Protein AF-A0A9D8RJT2-F1 (afdb_monomer_lite)

Secondary structure (DSSP, 8-state):
--------------------------S----HHHHS-SS-EEEEEEESS-S--EE--SHHHHHIIIII-EEEEEEES-TTHHHHHHHTT---SEEE-S-SSHHHHHHHHTT-S--TTGGGHHHHH-HHHHHH-HHHHHHIIIII-TTS------SS--SSTTPPPPPSS-----HHHHHHTT-----SHHHHHHHHHHHHHHS-B-TTSPBP-S----STT-SSS-HHHHHHIIIII--EEETTEEE-TTT--B-

Foldseek 3Di:
DDDDDDDDDDPDDDDPDPDDPPPPDPPDPPPLVVVQDPAQEEWEEEEQPDPDFAWDDDDVQVVCCPRRSYIYTYDYPDDCLLVVCVVVLHRIPHYHYPDLDDSVQVCLVSVSADQCPPVVNCVRNVVVCVVQQVVQQCCCQPPRHPVSGRRDGDPPRDNDPPDDGDDPQDDDDPVVLCVVLPVDDDDDPVSLVVSLVSSCVVPQADPVRHGDGSDDADQSPADLHRPVVQSCCCHPVVWHDDRNWTARPVPRHTD

Sequence (255 aa):
MKHSKILSAVFGLTLFASAALSAAAPKTEGNIKKIRPKKTVTLDVYTQLANYSGLQTGWFADVMLEKFNVKLNIIPETGGAYQTRMEAGNLGDIVVWGDNTDKYGQACKKGMLLDWEADKLLATWGPYINANMKMALQKNKFMDSPDKKLHGFGHSVSTSAKDIEGFFYTWDLRFDLYEKIGKPEVKDLYDLIDVLVKMKEACPTDDNGNPTYGVSLFNDWDGNMVMYVKSLATAYFGYDEFDFGLYDPDTGKFH

Radius of gyration: 24.86 Å; chains: 1; bounding box: 92×50×52 Å

pLDDT: mean 85.3, std 20.13, range [24.56, 98.56]

Structure (mmCIF, N/CA/C/O backbone):
data_AF-A0A9D8RJT2-F1
#
_entry.id   AF-A0A9D8RJT2-F1
#
loop_
_atom_site.group_PDB
_atom_site.id
_atom_site.type_symbol
_atom_site.label_atom_id
_atom_site.label_alt_id
_atom_site.label_comp_id
_atom_site.label_asym_id
_atom_site.label_entity_id
_atom_site.label_seq_id
_atom_site.pdbx_PDB_ins_code
_atom_site.Cartn_x
_atom_site.Cartn_y
_atom_site.Cartn_z
_atom_site.occupancy
_atom_site.B_iso_or_equiv
_atom_site.auth_seq_id
_atom_site.auth_comp_id
_atom_site.auth_asym_id
_atom_site.auth_atom_id
_atom_site.pdbx_PDB_model_num
ATOM 1 N N . MET A 1 1 ? -67.124 -16.880 13.009 1.00 35.91 1 MET A N 1
ATOM 2 C CA . MET A 1 1 ? -66.659 -17.829 11.973 1.00 35.91 1 MET A CA 1
ATOM 3 C C . MET A 1 1 ? -65.169 -18.055 12.160 1.00 35.91 1 MET A C 1
ATOM 5 O O . MET A 1 1 ? -64.449 -17.093 12.379 1.00 35.91 1 MET A O 1
ATOM 9 N N . LYS A 1 2 ? -64.769 -19.327 12.202 1.00 32.62 2 LYS A N 1
ATOM 10 C CA . LYS A 1 2 ? -63.404 -19.828 12.425 1.00 32.62 2 LYS A CA 1
ATOM 11 C C . LYS A 1 2 ? -62.487 -19.599 11.210 1.00 32.62 2 LYS A C 1
ATOM 13 O O . LYS A 1 2 ? -62.991 -19.372 10.117 1.00 32.62 2 LYS A O 1
ATOM 18 N N . HIS A 1 3 ? -61.191 -19.827 11.468 1.00 30.45 3 HIS A N 1
ATOM 19 C CA . HIS A 1 3 ? -60.029 -20.070 10.586 1.00 30.45 3 HIS A CA 1
ATOM 20 C C . HIS A 1 3 ? -59.054 -18.889 10.526 1.00 30.45 3 HIS A C 1
ATOM 22 O O . HIS A 1 3 ? -59.479 -17.762 10.346 1.00 30.45 3 HIS A O 1
ATOM 28 N N . SER A 1 4 ? -57.735 -19.042 10.613 1.00 28.48 4 SER A N 1
ATOM 29 C CA . SER A 1 4 ? -56.820 -20.102 11.055 1.00 28.48 4 SER A CA 1
ATOM 30 C C . SER A 1 4 ? -55.442 -19.428 11.130 1.00 28.48 4 SER A C 1
ATOM 32 O O . SER A 1 4 ? -55.161 -18.509 10.366 1.00 28.48 4 SER A O 1
ATOM 34 N N . LYS A 1 5 ? -54.588 -19.876 12.047 1.00 31.28 5 LYS A N 1
ATOM 35 C CA . LYS A 1 5 ? -53.189 -19.456 12.171 1.00 31.28 5 LYS A CA 1
ATOM 36 C C . LYS A 1 5 ? -52.315 -20.062 11.046 1.00 31.28 5 LYS A C 1
ATOM 38 O O . LYS A 1 5 ? -52.662 -21.119 10.528 1.00 31.28 5 LYS A O 1
ATOM 43 N N . ILE A 1 6 ? -51.129 -19.453 10.873 1.00 30.58 6 ILE A N 1
ATOM 44 C CA . ILE A 1 6 ? -49.806 -20.065 10.595 1.00 30.58 6 ILE A CA 1
ATOM 45 C C . ILE A 1 6 ? -49.253 -20.112 9.137 1.00 30.58 6 ILE A C 1
ATOM 47 O O . ILE A 1 6 ? -49.780 -20.797 8.271 1.00 30.58 6 ILE A O 1
ATOM 51 N N . LEU A 1 7 ? -48.066 -19.479 9.013 1.00 25.83 7 LEU A N 1
ATOM 52 C CA . LEU A 1 7 ? -46.799 -19.885 8.355 1.00 25.83 7 LEU A CA 1
ATOM 53 C C . LEU A 1 7 ? -46.290 -19.151 7.088 1.00 25.83 7 LEU A C 1
ATOM 55 O O . LEU A 1 7 ? -46.920 -19.141 6.039 1.00 25.83 7 LEU A O 1
ATOM 59 N N . SER A 1 8 ? -45.024 -18.729 7.231 1.00 24.56 8 SER A N 1
ATOM 60 C CA . SER A 1 8 ? -43.919 -18.756 6.255 1.00 24.56 8 SER A CA 1
ATOM 61 C C . SER A 1 8 ? -43.766 -17.663 5.195 1.00 24.56 8 SER A C 1
ATOM 63 O O . SER A 1 8 ? -44.331 -17.717 4.112 1.00 24.56 8 SER A O 1
ATOM 65 N N . ALA A 1 9 ? -42.846 -16.744 5.511 1.00 25.08 9 ALA A N 1
ATOM 66 C CA . ALA A 1 9 ? -41.606 -16.491 4.769 1.00 25.08 9 ALA A CA 1
ATOM 67 C C . ALA A 1 9 ? -41.629 -16.625 3.236 1.00 25.08 9 ALA A C 1
ATOM 69 O O . ALA A 1 9 ? -41.530 -17.736 2.735 1.00 25.08 9 ALA A O 1
ATOM 70 N N . VAL A 1 10 ? -41.550 -15.486 2.535 1.00 28.25 10 VAL A N 1
ATOM 71 C CA . VAL A 1 10 ? -40.583 -15.244 1.445 1.00 28.25 10 VAL A CA 1
ATOM 72 C C . VAL A 1 10 ? -40.298 -13.736 1.419 1.00 28.25 10 VAL A C 1
ATOM 74 O O . VAL A 1 10 ? -41.099 -12.949 0.920 1.00 28.25 10 VAL A O 1
ATOM 77 N N . PHE A 1 11 ? -39.158 -13.321 1.978 1.00 26.27 11 PHE A N 1
ATOM 78 C CA . PHE A 1 11 ? -38.566 -12.016 1.680 1.00 26.27 11 PHE A CA 1
ATOM 79 C C . PHE A 1 11 ? -38.004 -12.116 0.258 1.00 26.27 11 PHE A C 1
ATOM 81 O O . PHE A 1 11 ? -36.948 -12.702 0.022 1.00 26.27 11 PHE A O 1
ATOM 88 N N . GLY A 1 12 ? -38.797 -11.650 -0.705 1.00 26.19 12 GLY A N 1
ATOM 89 C CA . GLY A 1 12 ? -38.438 -11.612 -2.113 1.00 26.19 12 GLY A CA 1
ATOM 90 C C . GLY A 1 12 ? -37.343 -10.582 -2.351 1.00 26.19 12 GLY A C 1
ATOM 91 O O . GLY A 1 12 ? -37.559 -9.384 -2.205 1.00 26.19 12 GLY A O 1
ATOM 92 N N . LEU A 1 13 ? -36.179 -11.100 -2.718 1.00 24.83 13 LEU A N 1
ATOM 93 C CA . LEU A 1 13 ? -35.020 -10.438 -3.301 1.00 24.83 13 LEU A CA 1
ATOM 94 C C . LEU A 1 13 ? -35.430 -9.341 -4.315 1.00 24.83 13 LEU A C 1
ATOM 96 O O . LEU A 1 13 ? -35.723 -9.636 -5.473 1.00 24.83 13 LEU A O 1
ATOM 100 N N . THR A 1 14 ? -35.434 -8.067 -3.922 1.00 28.14 14 THR A N 1
ATOM 101 C CA . THR A 1 14 ? -35.461 -6.954 -4.885 1.00 28.14 14 THR A CA 1
ATOM 102 C C . THR A 1 14 ? -34.035 -6.642 -5.316 1.00 28.14 14 THR A C 1
ATOM 104 O O . THR A 1 14 ? -33.321 -5.886 -4.658 1.00 28.14 14 THR A O 1
ATOM 107 N N . LEU A 1 15 ? -33.627 -7.249 -6.435 1.00 25.41 15 LEU A N 1
ATOM 108 C CA . LEU A 1 15 ? -32.503 -6.785 -7.242 1.00 25.41 15 LEU A CA 1
ATOM 109 C C . LEU A 1 15 ? -32.735 -5.315 -7.619 1.00 25.41 15 LEU A C 1
ATOM 111 O O . LEU A 1 15 ? -33.649 -5.009 -8.385 1.00 25.41 15 LEU A O 1
ATOM 115 N N . PHE A 1 16 ? -31.860 -4.420 -7.166 1.00 28.20 16 PHE A N 1
ATOM 116 C CA . PHE A 1 16 ? -31.643 -3.159 -7.865 1.00 28.20 16 PHE A CA 1
ATOM 117 C C . PHE A 1 16 ? -30.822 -3.446 -9.123 1.00 28.20 16 PHE A C 1
ATOM 119 O O . PHE A 1 16 ? -29.595 -3.500 -9.105 1.00 28.20 16 PHE A O 1
ATOM 126 N N . ALA A 1 17 ? -31.530 -3.659 -10.229 1.00 27.39 17 ALA A N 1
ATOM 127 C CA . ALA A 1 17 ? -30.986 -3.491 -11.562 1.00 27.39 17 ALA A CA 1
ATOM 128 C C . ALA A 1 17 ? -31.030 -1.995 -11.916 1.00 27.39 17 ALA A C 1
ATOM 130 O O . ALA A 1 17 ? -32.068 -1.484 -12.329 1.00 27.39 17 ALA A O 1
ATOM 131 N N . SER A 1 18 ? -29.906 -1.291 -11.784 1.00 28.70 18 SER A N 1
ATOM 132 C CA . SER A 1 18 ? -29.636 -0.088 -12.576 1.00 28.70 18 SER A CA 1
ATOM 133 C C . SER A 1 18 ? -28.625 -0.455 -13.660 1.00 28.70 18 SER A C 1
ATOM 135 O O . SER A 1 18 ? -27.410 -0.356 -13.514 1.00 28.70 18 SER A O 1
ATOM 137 N N . ALA A 1 19 ? -29.155 -0.959 -14.771 1.00 31.41 19 ALA A N 1
ATOM 138 C CA . ALA A 1 19 ? -28.389 -1.112 -15.992 1.00 31.41 19 ALA A CA 1
ATOM 139 C C . ALA A 1 19 ? -28.199 0.255 -16.673 1.00 31.41 19 ALA A C 1
ATOM 141 O O . ALA A 1 19 ? -29.134 1.045 -16.770 1.00 31.41 19 ALA A O 1
ATOM 142 N N . ALA A 1 20 ? -27.000 0.424 -17.235 1.00 32.22 20 ALA A N 1
ATOM 143 C CA . ALA A 1 20 ? -26.650 1.304 -18.349 1.00 32.22 20 ALA A CA 1
ATOM 144 C C . ALA A 1 20 ? -26.378 2.795 -18.062 1.00 32.22 20 ALA A C 1
ATOM 146 O O . ALA A 1 20 ? -27.131 3.680 -18.455 1.00 32.22 20 ALA A O 1
ATOM 147 N N . LEU A 1 21 ? -25.143 3.070 -17.631 1.00 29.38 21 LEU A N 1
ATOM 148 C CA . LEU A 1 21 ? -24.293 3.970 -18.413 1.00 29.38 21 LEU A CA 1
ATOM 149 C C . LEU A 1 21 ? -23.095 3.161 -18.925 1.00 29.38 21 LEU A C 1
ATOM 151 O O . LEU A 1 21 ? -22.071 3.009 -18.266 1.00 29.38 21 LEU A O 1
ATOM 155 N N . SER A 1 22 ? -23.273 2.559 -20.101 1.00 36.56 22 SER A N 1
ATOM 156 C CA . SER A 1 22 ? -22.198 1.919 -20.856 1.00 36.56 22 SER A CA 1
ATOM 157 C C . SER A 1 22 ? -21.248 3.002 -21.374 1.00 36.56 22 SER A C 1
ATOM 159 O O . SER A 1 22 ? -21.333 3.409 -22.533 1.00 36.56 22 SER A O 1
ATOM 161 N N . ALA A 1 23 ? -20.314 3.452 -20.538 1.00 34.91 23 ALA A N 1
ATOM 162 C CA . ALA A 1 23 ? -19.033 3.903 -21.054 1.00 34.91 23 ALA A CA 1
ATOM 163 C C . ALA A 1 23 ? -18.343 2.649 -21.596 1.00 34.91 23 ALA A C 1
ATOM 165 O O . ALA A 1 23 ? -18.053 1.722 -20.841 1.00 34.91 23 ALA A O 1
ATOM 166 N N . ALA A 1 24 ? -18.179 2.565 -22.916 1.00 35.53 24 ALA A N 1
ATOM 167 C CA . ALA A 1 24 ? -17.480 1.456 -23.545 1.00 35.53 24 ALA A CA 1
ATOM 168 C C . ALA A 1 24 ? -16.100 1.304 -22.887 1.00 35.53 24 ALA A C 1
ATOM 170 O O . ALA A 1 24 ? -15.217 2.135 -23.098 1.00 35.53 24 ALA A O 1
ATOM 171 N N . ALA A 1 25 ? -15.928 0.258 -22.074 1.00 34.94 25 ALA A N 1
ATOM 172 C CA . ALA A 1 25 ? -14.627 -0.107 -21.543 1.00 34.94 25 ALA A CA 1
ATOM 173 C C . ALA A 1 25 ? -13.671 -0.277 -22.738 1.00 34.94 25 ALA A C 1
ATOM 175 O O . ALA A 1 25 ? -14.036 -0.955 -23.711 1.00 34.94 25 ALA A O 1
ATOM 176 N N . PRO A 1 26 ? -12.486 0.356 -22.736 1.00 37.25 26 PRO A N 1
ATOM 177 C CA . PRO A 1 26 ? -11.557 0.214 -23.843 1.00 37.25 26 PRO A CA 1
ATOM 178 C C . PRO A 1 26 ? -11.216 -1.271 -24.014 1.00 37.25 26 PRO A C 1
ATOM 180 O O . PRO A 1 26 ? -10.779 -1.938 -23.079 1.00 37.25 26 PRO A O 1
ATOM 183 N N . LYS A 1 27 ? -11.463 -1.789 -25.225 1.00 41.50 27 LYS A N 1
ATOM 184 C CA . LYS A 1 27 ? -11.260 -3.183 -25.659 1.00 41.50 27 LYS A CA 1
ATOM 185 C C . LYS A 1 27 ? -9.776 -3.576 -25.737 1.00 41.50 27 LYS A C 1
ATOM 187 O O . LYS A 1 27 ? -9.304 -4.020 -26.779 1.00 41.50 27 LYS A O 1
ATOM 192 N N . THR A 1 28 ? -9.048 -3.447 -24.640 1.00 44.59 28 THR A N 1
ATOM 193 C CA . THR A 1 28 ? -7.686 -3.970 -24.486 1.00 44.59 28 THR A CA 1
ATOM 194 C C . THR A 1 28 ? -7.427 -4.317 -23.022 1.00 44.59 28 THR A C 1
ATOM 196 O O . THR A 1 28 ? -6.440 -3.888 -22.440 1.00 44.59 28 THR A O 1
ATOM 199 N N . GLU A 1 29 ? -8.283 -5.125 -22.395 1.00 53.06 29 GLU A N 1
ATOM 200 C CA . GLU A 1 29 ? -7.732 -6.039 -21.392 1.00 53.06 29 GLU A CA 1
ATOM 201 C C . GLU A 1 29 ? -6.817 -6.992 -22.165 1.00 53.06 29 GLU A C 1
ATOM 203 O O . GLU A 1 29 ? -7.274 -7.719 -23.055 1.00 53.06 29 GLU A O 1
ATOM 208 N N . GLY A 1 30 ? -5.506 -6.928 -21.914 1.00 57.47 30 GLY A N 1
ATOM 209 C CA . GLY A 1 30 ? -4.570 -7.898 -22.473 1.00 57.47 30 GLY A CA 1
ATOM 210 C C . GLY A 1 30 ? -5.128 -9.296 -22.219 1.00 57.47 30 GLY A C 1
ATOM 211 O O . GLY A 1 30 ? -5.604 -9.579 -21.124 1.00 57.47 30 GLY A O 1
ATOM 212 N N . ASN A 1 31 ? -5.162 -10.158 -23.238 1.00 69.19 31 ASN A N 1
ATOM 213 C CA . ASN A 1 31 ? -5.771 -11.477 -23.092 1.00 69.19 31 ASN A CA 1
ATOM 214 C C . ASN A 1 31 ? -4.944 -12.293 -22.087 1.00 69.19 31 ASN A C 1
ATOM 216 O O . ASN A 1 31 ? -3.976 -12.943 -22.480 1.00 69.19 31 ASN A O 1
ATOM 220 N N . ILE A 1 32 ? -5.327 -12.253 -20.804 1.00 75.75 32 ILE A N 1
ATOM 221 C CA . ILE A 1 32 ? -4.609 -12.882 -19.686 1.00 75.75 32 ILE A CA 1
ATOM 222 C C . ILE A 1 32 ? -4.339 -14.355 -20.000 1.00 75.75 32 ILE A C 1
ATOM 224 O O . ILE A 1 32 ? -3.262 -14.858 -19.702 1.00 75.75 32 ILE A O 1
ATOM 228 N N . LYS A 1 33 ? -5.243 -15.037 -20.721 1.00 78.19 33 LYS A N 1
ATOM 229 C CA . LYS A 1 33 ? -5.054 -16.438 -21.131 1.00 78.19 33 LYS A CA 1
ATOM 230 C C . LYS A 1 33 ? -3.815 -16.663 -22.007 1.00 78.19 33 LYS A C 1
ATOM 232 O O . LYS A 1 33 ? -3.278 -17.764 -21.989 1.00 78.19 33 LYS A O 1
ATOM 237 N N . LYS A 1 34 ? -3.369 -15.663 -22.778 1.00 80.38 34 LYS A N 1
ATOM 238 C CA . LYS A 1 34 ? -2.166 -15.753 -23.627 1.00 80.38 34 LYS A CA 1
ATOM 239 C C . LYS A 1 34 ? -0.863 -15.571 -22.848 1.00 80.38 34 LYS A C 1
ATOM 241 O O . LYS A 1 34 ? 0.154 -16.092 -23.288 1.00 80.38 34 LYS A O 1
ATOM 246 N N . ILE A 1 35 ? -0.893 -14.836 -21.737 1.00 83.69 35 ILE A N 1
ATOM 247 C CA . ILE A 1 35 ? 0.301 -14.492 -20.946 1.00 83.69 35 ILE A CA 1
ATOM 248 C C . ILE A 1 35 ? 0.406 -15.256 -19.629 1.00 83.69 35 ILE A C 1
ATOM 250 O O . ILE A 1 35 ? 1.484 -15.311 -19.047 1.00 83.69 35 ILE A O 1
ATOM 254 N N . ARG A 1 36 ? -0.691 -15.866 -19.167 1.00 90.81 36 ARG A N 1
ATOM 255 C CA . ARG A 1 36 ? -0.726 -16.664 -17.942 1.00 90.81 36 ARG A CA 1
ATOM 256 C C . ARG A 1 36 ? 0.289 -17.812 -18.045 1.00 90.81 36 ARG A C 1
ATOM 258 O O . ARG A 1 36 ? 0.139 -18.666 -18.927 1.00 90.81 36 ARG A O 1
ATOM 265 N N . PRO A 1 37 ? 1.296 -17.875 -17.157 1.00 92.69 37 PRO A N 1
ATOM 266 C CA . PRO A 1 37 ? 2.284 -18.942 -17.159 1.00 92.69 37 PRO A CA 1
ATOM 267 C C . PRO A 1 37 ? 1.639 -20.326 -17.044 1.00 92.69 37 PRO A C 1
ATOM 269 O O . PRO A 1 37 ? 0.668 -20.520 -16.309 1.00 92.69 37 PRO A O 1
ATOM 272 N N . LYS A 1 38 ? 2.191 -21.319 -17.754 1.00 93.31 38 LYS A N 1
ATOM 273 C CA . LYS A 1 38 ? 1.721 -22.716 -17.661 1.00 93.31 38 LYS A CA 1
ATOM 274 C C . LYS A 1 38 ? 2.095 -23.362 -16.327 1.00 93.31 38 LYS A C 1
ATOM 276 O O . LYS A 1 38 ? 1.310 -24.124 -15.774 1.00 93.31 38 LYS A O 1
ATOM 281 N N . LYS A 1 39 ? 3.295 -23.064 -15.827 1.00 96.06 39 LYS A N 1
ATOM 282 C CA . LYS A 1 39 ? 3.759 -23.452 -14.492 1.00 96.06 39 LYS A CA 1
ATOM 283 C C . LYS A 1 39 ? 3.631 -22.253 -13.567 1.00 96.06 39 LYS A C 1
ATOM 285 O O . LYS A 1 39 ? 3.845 -21.135 -14.024 1.00 96.06 39 LYS A O 1
ATOM 290 N N . THR A 1 40 ? 3.292 -22.499 -12.306 1.00 97.44 40 THR A N 1
ATOM 291 C CA . THR A 1 40 ? 3.209 -21.435 -11.305 1.00 97.44 40 THR A CA 1
ATOM 292 C C . THR A 1 40 ? 4.559 -20.740 -11.173 1.00 97.44 40 THR A C 1
ATOM 294 O O . THR A 1 40 ? 5.583 -21.409 -11.028 1.00 97.44 40 THR A O 1
ATOM 297 N N . VAL A 1 41 ? 4.544 -19.412 -11.251 1.00 97.62 41 VAL A N 1
ATOM 298 C CA . VAL A 1 41 ? 5.726 -18.557 -11.090 1.00 97.62 41 VAL A CA 1
ATOM 299 C C . VAL A 1 41 ? 5.670 -17.914 -9.712 1.00 97.62 41 VAL A C 1
ATOM 301 O O . VAL A 1 41 ? 4.607 -17.468 -9.288 1.00 97.62 41 VAL A O 1
ATOM 304 N N . THR A 1 42 ? 6.801 -17.862 -9.018 1.00 98.44 42 THR A N 1
ATOM 305 C CA . THR A 1 42 ? 6.941 -17.066 -7.797 1.00 98.44 42 THR A CA 1
ATOM 306 C C . THR A 1 42 ? 7.700 -15.798 -8.152 1.00 98.44 42 THR A C 1
ATOM 308 O O . THR A 1 42 ? 8.774 -15.904 -8.736 1.00 98.44 42 THR A O 1
ATOM 311 N N . LEU A 1 43 ? 7.129 -14.638 -7.834 1.00 98.44 43 LEU A N 1
ATOM 312 C CA . LEU A 1 43 ? 7.779 -13.340 -7.988 1.00 98.44 43 LEU A CA 1
ATOM 313 C C . LEU A 1 43 ? 8.327 -12.883 -6.640 1.00 98.44 43 LEU A C 1
ATOM 315 O O . LEU A 1 43 ? 7.601 -12.903 -5.642 1.00 98.44 43 LEU A O 1
ATOM 319 N N . ASP A 1 44 ? 9.578 -12.446 -6.628 1.00 98.44 44 ASP A N 1
ATOM 320 C CA . ASP A 1 44 ? 10.201 -11.806 -5.477 1.00 98.44 44 ASP A CA 1
ATOM 321 C C . ASP A 1 44 ? 9.762 -10.341 -5.408 1.00 98.44 44 ASP A C 1
ATOM 323 O O . ASP A 1 44 ? 10.049 -9.535 -6.296 1.00 98.44 44 ASP A O 1
ATOM 327 N N . VAL A 1 45 ? 9.062 -9.993 -4.332 1.00 98.38 45 VAL A N 1
ATOM 328 C CA . VAL A 1 45 ? 8.540 -8.650 -4.081 1.00 98.38 45 VAL A CA 1
ATOM 329 C C . VAL A 1 45 ? 9.354 -8.015 -2.966 1.00 98.38 45 VAL A C 1
ATOM 331 O O . VAL A 1 45 ? 9.103 -8.263 -1.786 1.00 98.38 45 VAL A O 1
ATOM 334 N N . TYR A 1 46 ? 10.326 -7.183 -3.330 1.00 98.06 46 TYR A N 1
ATOM 335 C CA . TYR A 1 46 ? 10.986 -6.329 -2.349 1.00 98.06 46 TYR A CA 1
ATOM 336 C C . TYR A 1 46 ? 10.056 -5.171 -1.989 1.00 98.06 46 TYR A C 1
ATOM 338 O O . TYR A 1 46 ? 9.557 -4.463 -2.864 1.00 98.06 46 TYR A O 1
ATOM 346 N N . THR A 1 47 ? 9.796 -4.980 -0.700 1.00 96.44 47 THR A N 1
ATOM 347 C CA . THR A 1 47 ? 8.866 -3.953 -0.233 1.00 96.44 47 THR A CA 1
ATOM 348 C C . THR A 1 47 ? 9.346 -3.294 1.047 1.00 96.44 47 THR A C 1
ATOM 350 O O . THR A 1 47 ? 9.781 -3.950 1.988 1.00 96.44 47 THR A O 1
ATOM 353 N N . GLN A 1 48 ? 9.229 -1.972 1.091 1.00 93.88 48 GLN A N 1
ATOM 354 C CA . GLN A 1 48 ? 9.538 -1.168 2.274 1.00 93.88 48 GLN A CA 1
ATOM 355 C C . GLN A 1 48 ? 8.363 -1.060 3.250 1.00 93.88 48 GLN A C 1
ATOM 357 O O . GLN A 1 48 ? 8.510 -0.461 4.307 1.00 93.88 48 GLN A O 1
ATOM 362 N N . LEU A 1 49 ? 7.207 -1.625 2.890 1.00 90.75 49 LEU A N 1
ATOM 363 C CA . LEU A 1 49 ? 5.954 -1.485 3.633 1.00 90.75 49 LEU A CA 1
ATOM 364 C C . LEU A 1 49 ? 5.521 -2.771 4.348 1.00 90.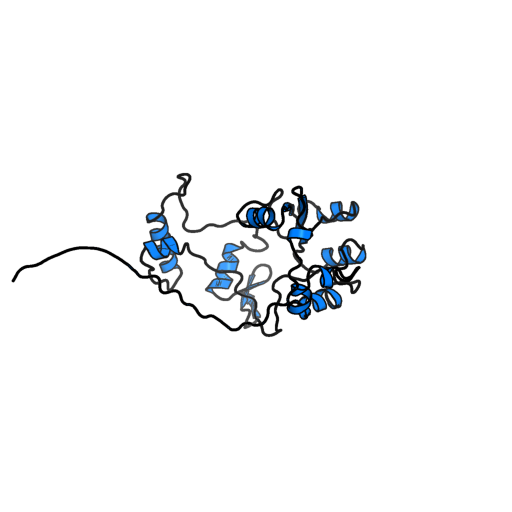75 49 LEU A C 1
ATOM 366 O O . LEU A 1 49 ? 4.548 -2.749 5.097 1.00 90.75 49 LEU A O 1
ATOM 370 N N . ALA A 1 50 ? 6.196 -3.901 4.109 1.00 91.88 50 ALA A N 1
ATOM 371 C CA . ALA A 1 50 ? 5.881 -5.147 4.800 1.00 91.88 50 ALA A CA 1
ATOM 372 C C . ALA A 1 50 ? 6.720 -5.324 6.069 1.00 91.88 50 ALA A C 1
ATOM 374 O O . ALA A 1 50 ? 7.908 -5.019 6.107 1.00 91.88 50 ALA A O 1
ATOM 375 N N . ASN A 1 51 ? 6.084 -5.916 7.069 1.00 89.38 51 ASN A N 1
ATOM 376 C CA . ASN A 1 51 ? 6.629 -6.347 8.357 1.00 89.38 51 ASN A CA 1
ATOM 377 C C . ASN A 1 51 ? 6.830 -7.874 8.435 1.00 89.38 51 ASN A C 1
ATOM 379 O O . ASN A 1 51 ? 7.236 -8.396 9.469 1.00 89.38 51 ASN A O 1
ATOM 383 N N . TYR A 1 52 ? 6.554 -8.606 7.352 1.00 92.56 52 TYR A N 1
ATOM 384 C CA . TYR A 1 52 ? 6.697 -10.058 7.285 1.00 92.56 52 TYR A CA 1
ATOM 385 C C . TYR A 1 52 ? 7.513 -10.482 6.066 1.00 92.56 52 TYR A C 1
ATOM 387 O O . TYR A 1 52 ? 7.616 -9.754 5.080 1.00 92.56 52 TYR A O 1
ATOM 395 N N . SER A 1 53 ? 8.080 -11.686 6.141 1.00 95.88 53 SER A N 1
ATOM 396 C CA . SER A 1 53 ? 8.878 -12.298 5.080 1.00 95.88 53 SER A CA 1
ATOM 397 C C . SER A 1 53 ? 8.293 -13.648 4.676 1.00 95.88 53 SER A C 1
ATOM 399 O O . SER A 1 53 ? 7.817 -14.403 5.527 1.00 95.88 53 SER A O 1
ATOM 401 N N . GLY A 1 54 ? 8.352 -13.961 3.383 1.00 97.31 54 GLY A N 1
ATOM 402 C CA . GLY A 1 54 ? 7.923 -15.237 2.818 1.00 97.31 54 GLY A CA 1
ATOM 403 C C . GLY A 1 54 ? 6.707 -15.129 1.903 1.00 97.31 54 GLY A C 1
ATOM 404 O O . GLY A 1 54 ? 6.318 -14.052 1.456 1.00 97.31 54 GLY A O 1
ATOM 405 N N . LEU A 1 55 ? 6.107 -16.277 1.584 1.00 98.12 55 LEU A N 1
ATOM 406 C CA . LEU A 1 55 ? 4.988 -16.331 0.645 1.00 98.12 55 LEU A CA 1
ATOM 407 C C . LEU A 1 55 ? 3.768 -15.583 1.189 1.00 98.12 55 LEU A C 1
ATOM 409 O O . LEU A 1 55 ? 3.297 -15.871 2.288 1.00 98.12 55 LEU A O 1
ATOM 413 N N . GLN A 1 56 ? 3.226 -14.673 0.381 1.00 97.25 56 GLN A N 1
ATOM 414 C CA . GLN A 1 56 ? 1.961 -14.014 0.672 1.00 97.25 56 GLN A CA 1
ATOM 415 C C . GLN A 1 56 ? 0.846 -15.057 0.803 1.00 97.25 56 GLN A C 1
ATOM 417 O O . GLN A 1 56 ? 0.730 -15.976 -0.012 1.00 97.25 56 GLN A O 1
ATOM 422 N N . THR A 1 57 ? 0.015 -14.889 1.829 1.00 94.62 57 THR A N 1
ATOM 423 C CA . THR A 1 57 ? -1.132 -15.752 2.132 1.00 94.62 57 THR A CA 1
ATOM 424 C C . THR A 1 57 ? -2.431 -14.941 2.170 1.00 94.62 57 THR A C 1
ATOM 426 O O . THR A 1 57 ? -2.430 -13.726 1.952 1.00 94.62 57 THR A O 1
ATOM 429 N N . GLY A 1 58 ? -3.554 -15.618 2.415 1.00 93.12 58 GLY A N 1
ATOM 430 C CA . GLY A 1 58 ? -4.877 -15.002 2.493 1.00 93.12 58 GLY A CA 1
ATOM 431 C C . GLY A 1 58 ? -5.542 -14.809 1.130 1.00 93.12 58 GLY A C 1
ATOM 432 O O . GLY A 1 58 ? -4.998 -15.167 0.088 1.00 93.12 58 GLY A O 1
ATOM 433 N N . TRP A 1 59 ? -6.734 -14.212 1.148 1.00 94.69 59 TRP A N 1
ATOM 434 C CA . TRP A 1 59 ? -7.640 -14.163 -0.006 1.00 94.69 59 TRP A CA 1
ATOM 435 C C . TRP A 1 59 ? -7.005 -13.578 -1.278 1.00 94.69 59 TRP A C 1
ATOM 437 O O . TRP A 1 59 ? -7.301 -14.015 -2.387 1.00 94.69 59 TRP A O 1
ATOM 447 N N . PHE A 1 60 ? -6.108 -12.596 -1.146 1.00 94.75 60 PHE A N 1
ATOM 448 C CA . PHE A 1 60 ? -5.468 -11.992 -2.313 1.00 94.75 60 PHE A CA 1
ATOM 449 C C . PHE A 1 60 ? -4.371 -12.884 -2.913 1.00 94.75 60 PHE A C 1
ATOM 451 O O . PHE A 1 60 ? -4.138 -12.831 -4.120 1.00 94.75 60 PHE A O 1
ATOM 458 N N . ALA A 1 61 ? -3.736 -13.754 -2.118 1.00 96.81 61 ALA A N 1
ATOM 459 C CA . ALA A 1 61 ? -2.827 -14.771 -2.646 1.00 96.81 61 ALA A CA 1
ATOM 460 C C . ALA A 1 61 ? -3.576 -15.759 -3.557 1.00 96.81 61 ALA A C 1
ATOM 462 O O . ALA A 1 61 ? -3.067 -16.115 -4.622 1.00 96.81 61 ALA A O 1
ATOM 463 N N . ASP A 1 62 ? -4.812 -16.120 -3.193 1.00 96.62 62 ASP A N 1
ATOM 464 C CA . ASP A 1 62 ? -5.681 -16.962 -4.021 1.00 96.62 62 ASP A CA 1
ATOM 465 C C . ASP A 1 62 ? -6.041 -16.256 -5.332 1.00 96.62 62 ASP A C 1
ATOM 467 O O . ASP A 1 62 ? -5.904 -16.840 -6.407 1.00 96.62 62 ASP A O 1
ATOM 471 N N . VAL A 1 63 ? -6.379 -14.961 -5.284 1.00 96.31 63 VAL A N 1
ATOM 472 C CA . VAL A 1 63 ? -6.617 -14.154 -6.495 1.00 96.31 63 VAL A CA 1
ATOM 473 C C . VAL A 1 63 ? -5.396 -14.166 -7.423 1.00 96.31 63 VAL A C 1
ATOM 475 O O . VAL A 1 63 ? -5.551 -14.367 -8.634 1.00 96.31 63 VAL A O 1
ATOM 478 N N . MET A 1 64 ? -4.188 -13.980 -6.880 1.00 96.25 64 MET A N 1
ATOM 479 C CA . MET A 1 64 ? -2.946 -13.997 -7.661 1.00 96.25 64 MET A CA 1
ATOM 480 C C . MET A 1 64 ? -2.691 -15.362 -8.313 1.00 96.25 64 MET A C 1
ATOM 482 O O . MET A 1 64 ? -2.345 -15.444 -9.500 1.00 96.25 64 MET A O 1
ATOM 486 N N . LEU A 1 65 ? -2.932 -16.445 -7.577 1.00 96.56 65 LEU A N 1
ATOM 487 C CA . LEU A 1 65 ? -2.737 -17.802 -8.068 1.00 96.56 65 LEU A CA 1
ATOM 488 C C . LEU A 1 65 ? -3.789 -18.194 -9.115 1.00 96.56 65 LEU A C 1
ATOM 490 O O . LEU A 1 65 ? -3.448 -18.678 -10.197 1.00 96.56 65 LEU A O 1
ATOM 494 N N . GLU A 1 66 ? -5.068 -17.968 -8.843 1.00 95.44 66 GLU A N 1
ATOM 495 C CA . GLU A 1 66 ? -6.157 -18.378 -9.726 1.00 95.44 66 GLU A CA 1
ATOM 496 C C . GLU A 1 66 ? -6.116 -17.607 -11.046 1.00 95.44 66 GLU A C 1
ATOM 498 O O . GLU A 1 66 ? -6.054 -18.210 -12.129 1.00 95.44 66 GLU A O 1
ATOM 503 N N . LYS A 1 67 ? -6.068 -16.271 -10.968 1.00 93.19 67 LYS A N 1
ATOM 504 C CA . LYS A 1 67 ? -6.139 -15.409 -12.153 1.00 93.19 67 LYS A CA 1
ATOM 505 C C . LYS A 1 67 ? -4.836 -15.400 -12.939 1.00 93.19 67 LYS A C 1
ATOM 507 O O . LYS A 1 67 ? -4.874 -15.510 -14.166 1.00 93.19 67 LYS A O 1
ATOM 512 N N . PHE A 1 68 ? -3.693 -15.330 -12.259 1.00 94.56 68 PHE A N 1
ATOM 513 C CA . PHE A 1 68 ? -2.403 -15.088 -12.911 1.00 94.56 68 PHE A CA 1
ATOM 514 C C . PHE A 1 68 ? -1.440 -16.277 -12.856 1.00 94.56 68 PHE A C 1
ATOM 516 O O . PHE A 1 68 ? -0.455 -16.267 -13.585 1.00 94.56 68 PHE A O 1
ATOM 523 N N . ASN A 1 69 ? -1.738 -17.335 -12.092 1.00 97.06 69 ASN A N 1
ATOM 524 C CA . ASN A 1 69 ? -0.814 -18.446 -11.820 1.00 97.06 69 ASN A CA 1
ATOM 525 C C . ASN A 1 69 ? 0.514 -17.973 -11.206 1.00 97.06 69 ASN A C 1
ATOM 527 O O . ASN A 1 69 ? 1.586 -18.478 -11.550 1.00 97.06 69 ASN A O 1
ATOM 531 N N . VAL A 1 70 ? 0.424 -16.979 -10.319 1.00 97.81 70 VAL A N 1
ATOM 532 C CA . VAL A 1 70 ? 1.565 -16.327 -9.675 1.00 97.81 70 VAL A CA 1
ATOM 533 C C . VAL A 1 70 ? 1.448 -16.438 -8.158 1.00 97.81 70 VAL A C 1
ATOM 535 O O . VAL A 1 70 ? 0.365 -16.293 -7.598 1.00 97.81 70 VAL A O 1
ATOM 538 N N . LYS A 1 71 ? 2.581 -16.670 -7.498 1.00 98.50 71 LYS A N 1
ATOM 539 C CA . LYS A 1 71 ? 2.772 -16.500 -6.055 1.00 98.50 71 LYS A CA 1
ATOM 540 C C . LYS A 1 71 ? 3.694 -15.312 -5.810 1.00 98.50 71 LYS A C 1
ATOM 542 O O . LYS A 1 71 ? 4.579 -15.053 -6.619 1.00 98.50 71 LYS A O 1
ATOM 547 N N . LEU A 1 72 ? 3.506 -14.620 -4.694 1.00 98.56 72 LEU A N 1
ATOM 548 C CA . LEU A 1 72 ? 4.347 -13.494 -4.299 1.00 98.56 72 LEU A CA 1
ATOM 549 C C . LEU A 1 72 ? 5.175 -13.904 -3.084 1.00 98.56 72 LEU A C 1
ATOM 551 O O . LEU A 1 72 ? 4.614 -14.339 -2.080 1.00 98.56 72 LEU A O 1
ATOM 555 N N . ASN A 1 73 ? 6.495 -13.816 -3.197 1.00 98.44 73 ASN A N 1
ATOM 556 C CA . ASN A 1 73 ? 7.426 -13.976 -2.091 1.00 98.44 73 ASN A CA 1
ATOM 557 C C . ASN A 1 73 ? 7.807 -12.585 -1.582 1.00 98.44 73 ASN A C 1
ATOM 559 O O . ASN A 1 73 ? 8.490 -11.834 -2.272 1.00 98.44 73 ASN A O 1
ATOM 563 N N . ILE A 1 74 ? 7.323 -12.228 -0.399 1.00 98.38 74 ILE A N 1
ATOM 564 C CA . ILE A 1 74 ? 7.517 -10.912 0.198 1.00 98.38 74 ILE A CA 1
ATOM 565 C C . ILE A 1 74 ? 8.880 -10.857 0.873 1.00 98.38 74 ILE A C 1
ATOM 567 O O . ILE A 1 74 ? 9.208 -11.693 1.717 1.00 98.38 74 ILE A O 1
ATOM 571 N N . ILE A 1 75 ? 9.664 -9.852 0.497 1.00 97.62 75 ILE A N 1
ATOM 572 C CA . ILE A 1 75 ? 10.963 -9.546 1.082 1.00 97.62 75 ILE A CA 1
ATOM 573 C C . ILE A 1 75 ? 10.874 -8.142 1.689 1.00 97.62 75 ILE A C 1
ATOM 575 O O . ILE A 1 75 ? 10.923 -7.154 0.948 1.00 97.62 75 ILE A O 1
ATOM 579 N N . PRO A 1 76 ? 10.726 -8.032 3.017 1.00 96.19 76 PRO A N 1
ATOM 580 C CA . PRO A 1 76 ? 10.602 -6.745 3.675 1.00 96.19 76 PRO A CA 1
ATOM 581 C C . PRO A 1 76 ? 11.949 -6.014 3.710 1.00 96.19 76 PRO A C 1
ATOM 583 O O . PRO A 1 76 ? 13.026 -6.618 3.642 1.00 96.19 76 PRO A O 1
ATOM 586 N N . GLU A 1 77 ? 11.897 -4.696 3.868 1.00 92.88 77 GLU A N 1
ATOM 587 C CA . GLU A 1 77 ? 13.068 -3.891 4.196 1.00 92.88 77 GLU A CA 1
ATOM 588 C C . GLU A 1 77 ? 13.486 -4.137 5.651 1.00 92.88 77 GLU A C 1
ATOM 590 O O . GLU A 1 77 ? 13.060 -3.453 6.575 1.00 92.88 77 GLU A O 1
ATOM 595 N N . THR A 1 78 ? 14.360 -5.122 5.853 1.00 89.75 78 THR A N 1
ATOM 596 C CA . THR A 1 78 ? 14.964 -5.431 7.157 1.00 89.75 78 THR A CA 1
ATOM 597 C C . THR A 1 78 ? 16.468 -5.625 7.016 1.00 89.75 78 THR A C 1
ATOM 599 O O . THR A 1 78 ? 16.918 -6.251 6.058 1.00 89.75 78 THR A O 1
ATOM 602 N N . GLY A 1 79 ? 17.254 -5.120 7.971 1.00 87.56 79 GLY A N 1
ATOM 603 C CA . GLY A 1 79 ? 18.684 -5.442 8.072 1.00 87.56 79 GLY A CA 1
ATOM 604 C C . GLY A 1 79 ? 19.535 -5.067 6.849 1.00 87.56 79 GLY A C 1
ATOM 605 O O . GLY A 1 79 ? 20.479 -5.783 6.535 1.00 87.56 79 GLY A O 1
ATOM 606 N N . GLY A 1 80 ? 19.205 -3.981 6.140 1.00 91.00 80 GLY A N 1
ATOM 607 C CA . GLY A 1 80 ? 19.959 -3.538 4.955 1.00 91.00 80 GLY A CA 1
ATOM 608 C C . GLY A 1 80 ? 19.652 -4.325 3.673 1.00 91.00 80 GLY A C 1
ATOM 609 O O . GLY A 1 80 ? 20.501 -4.414 2.778 1.00 91.00 80 GLY A O 1
ATOM 610 N N . ALA A 1 81 ? 18.450 -4.910 3.578 1.00 94.44 81 ALA A N 1
ATOM 611 C CA . ALA A 1 81 ? 17.984 -5.644 2.401 1.00 94.44 81 ALA A CA 1
ATOM 612 C C . ALA A 1 81 ? 18.130 -4.829 1.105 1.00 94.44 81 ALA A C 1
ATOM 614 O O . ALA A 1 81 ? 18.634 -5.360 0.113 1.00 94.44 81 ALA A O 1
ATOM 615 N N . TYR A 1 82 ? 17.768 -3.539 1.126 1.00 96.06 82 TYR A N 1
ATOM 616 C CA . TYR A 1 82 ? 17.966 -2.628 -0.001 1.00 96.06 82 TYR A CA 1
ATOM 617 C C . TYR A 1 82 ? 19.415 -2.611 -0.502 1.00 96.06 82 TYR A C 1
ATOM 619 O O . TYR A 1 82 ? 19.658 -2.859 -1.681 1.00 96.06 82 TYR A O 1
ATOM 627 N N . GLN A 1 83 ? 20.384 -2.332 0.376 1.00 96.44 83 GLN A N 1
ATOM 628 C CA . GLN A 1 83 ? 21.794 -2.187 0.001 1.00 96.44 83 GLN A CA 1
ATOM 629 C C . GLN A 1 83 ? 22.339 -3.488 -0.586 1.00 96.44 83 GLN A C 1
ATOM 631 O O . GLN A 1 83 ? 22.902 -3.474 -1.677 1.00 96.44 83 GLN A O 1
ATOM 636 N N . THR A 1 84 ? 22.075 -4.612 0.082 1.00 96.38 84 THR A N 1
ATOM 637 C CA . THR A 1 84 ? 22.513 -5.940 -0.370 1.00 96.38 84 THR A CA 1
ATOM 638 C C . THR A 1 84 ? 21.978 -6.258 -1.769 1.00 96.38 84 THR A C 1
ATOM 640 O O . THR A 1 84 ? 22.710 -6.715 -2.646 1.00 96.38 84 THR A O 1
ATOM 643 N N . ARG A 1 85 ? 20.692 -5.981 -2.012 1.00 96.19 85 ARG A N 1
ATOM 644 C CA . ARG A 1 85 ? 20.036 -6.231 -3.303 1.00 96.19 85 ARG A CA 1
ATOM 645 C C . ARG A 1 85 ? 20.497 -5.281 -4.405 1.00 96.19 85 ARG A C 1
ATOM 647 O O . ARG A 1 85 ? 20.668 -5.703 -5.549 1.00 96.19 85 ARG A O 1
ATOM 654 N N . MET A 1 86 ? 20.742 -4.019 -4.063 1.00 96.94 86 MET A N 1
ATOM 655 C CA . MET A 1 86 ? 21.340 -3.036 -4.967 1.00 96.94 86 MET A CA 1
ATOM 656 C C . MET A 1 86 ? 22.753 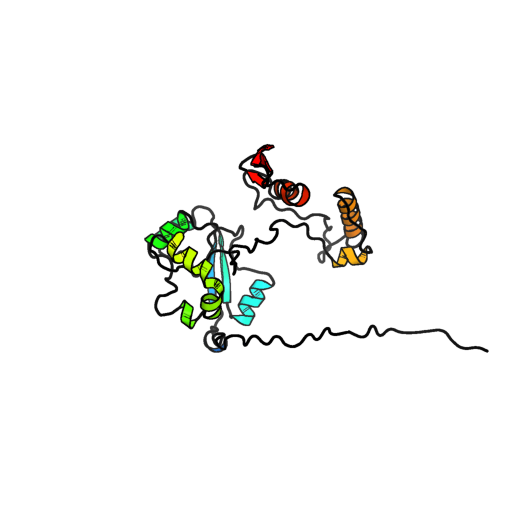-3.437 -5.393 1.00 96.94 86 MET A C 1
ATOM 658 O O . MET A 1 86 ? 23.089 -3.306 -6.567 1.00 96.94 86 MET A O 1
ATOM 662 N N . GLU A 1 87 ? 23.576 -3.929 -4.466 1.00 96.25 87 GLU A N 1
ATOM 663 C CA . GLU A 1 87 ? 24.928 -4.433 -4.749 1.00 96.25 87 GLU A CA 1
ATOM 664 C C . GLU A 1 87 ? 24.901 -5.703 -5.600 1.00 96.25 87 GLU A C 1
ATOM 666 O O . GLU A 1 87 ? 25.705 -5.847 -6.518 1.00 96.25 87 GLU A O 1
ATOM 671 N N . ALA A 1 88 ? 23.934 -6.589 -5.351 1.00 96.69 88 ALA A N 1
ATOM 672 C CA . ALA A 1 88 ? 23.717 -7.794 -6.145 1.00 96.69 88 ALA A CA 1
ATOM 673 C C . ALA A 1 88 ? 23.155 -7.519 -7.553 1.00 96.69 88 ALA A C 1
ATOM 675 O O . ALA A 1 88 ? 23.083 -8.439 -8.366 1.00 96.69 88 ALA A O 1
ATOM 676 N N . GLY A 1 89 ? 22.721 -6.288 -7.850 1.00 96.50 89 GLY A N 1
ATOM 677 C CA . GLY A 1 89 ? 22.082 -5.960 -9.126 1.00 96.50 89 GLY A CA 1
ATOM 678 C C . GLY A 1 89 ? 20.665 -6.533 -9.275 1.00 96.50 89 GLY A C 1
ATOM 679 O O . GLY A 1 89 ? 20.166 -6.628 -10.392 1.00 96.50 89 GLY A O 1
ATOM 680 N N . ASN A 1 90 ? 20.014 -6.931 -8.175 1.00 96.75 90 ASN A N 1
ATOM 681 C CA . ASN A 1 90 ? 18.693 -7.559 -8.192 1.00 96.75 90 ASN A CA 1
ATOM 682 C C . ASN A 1 90 ? 17.831 -7.101 -7.004 1.00 96.75 90 ASN A C 1
ATOM 684 O O . ASN A 1 90 ? 17.870 -7.693 -5.922 1.00 96.75 90 ASN A O 1
ATOM 688 N N . LEU A 1 91 ? 17.017 -6.063 -7.219 1.00 97.31 91 LEU A N 1
ATOM 689 C CA . LEU A 1 91 ? 16.033 -5.604 -6.232 1.00 97.31 91 LEU A CA 1
ATOM 690 C C . LEU A 1 91 ? 14.901 -6.616 -6.027 1.00 97.31 91 LEU A C 1
ATOM 692 O O . LEU A 1 91 ? 14.462 -6.811 -4.900 1.00 97.31 91 LEU A O 1
ATOM 696 N N . GLY A 1 92 ? 14.485 -7.312 -7.075 1.00 96.94 92 GLY A N 1
ATOM 697 C CA . GLY A 1 92 ? 13.324 -8.194 -7.095 1.00 96.94 92 GLY A CA 1
ATOM 698 C C . GLY A 1 92 ? 12.546 -8.001 -8.392 1.00 96.94 92 GLY A C 1
ATOM 699 O O . GLY A 1 92 ? 12.830 -7.088 -9.168 1.00 96.94 92 GLY A O 1
ATOM 700 N N . ASP A 1 93 ? 11.553 -8.854 -8.615 1.00 97.94 93 ASP A N 1
ATOM 701 C CA . ASP A 1 93 ? 10.673 -8.764 -9.781 1.00 97.94 93 ASP A CA 1
ATOM 702 C C . ASP A 1 93 ? 9.694 -7.589 -9.657 1.00 97.94 93 ASP A C 1
ATOM 704 O O . ASP A 1 93 ? 9.314 -6.966 -10.648 1.00 97.94 93 ASP A O 1
ATOM 708 N N . ILE A 1 94 ? 9.283 -7.284 -8.422 1.00 97.69 94 ILE A N 1
ATOM 709 C CA . ILE A 1 94 ? 8.436 -6.143 -8.077 1.00 97.69 94 ILE A CA 1
ATOM 710 C C . ILE A 1 94 ? 9.094 -5.398 -6.921 1.00 97.69 94 ILE A C 1
ATOM 712 O O . ILE A 1 94 ? 9.535 -6.009 -5.947 1.00 97.69 94 ILE A O 1
ATOM 716 N N . VAL A 1 95 ? 9.122 -4.070 -7.019 1.00 97.50 95 VAL A N 1
ATOM 717 C CA . VAL A 1 95 ? 9.599 -3.202 -5.944 1.00 97.50 95 VAL A CA 1
ATOM 718 C C . VAL A 1 95 ? 8.477 -2.288 -5.481 1.00 97.50 95 VAL A C 1
ATOM 720 O O . VAL A 1 95 ? 7.901 -1.553 -6.283 1.00 97.50 95 VAL A O 1
ATOM 723 N N . VAL A 1 96 ? 8.188 -2.320 -4.182 1.00 97.06 96 VAL A N 1
ATOM 724 C CA . VAL A 1 96 ? 7.230 -1.428 -3.526 1.00 97.06 96 VAL A CA 1
ATOM 725 C C . VAL A 1 96 ? 7.993 -0.491 -2.600 1.00 97.06 96 VAL A C 1
ATOM 727 O O . VAL A 1 96 ? 8.591 -0.905 -1.606 1.00 97.06 96 VAL A O 1
ATOM 730 N N . TRP A 1 97 ? 7.976 0.786 -2.952 1.00 95.38 97 TRP A N 1
ATOM 731 C CA . TRP A 1 97 ? 8.631 1.837 -2.187 1.00 95.38 97 TRP A CA 1
ATOM 732 C C . TRP A 1 97 ? 7.693 2.387 -1.114 1.00 95.38 97 TRP A C 1
ATOM 734 O O . TRP A 1 97 ? 6.489 2.486 -1.348 1.00 95.38 97 TRP A O 1
ATOM 744 N N . GLY A 1 98 ? 8.246 2.748 0.044 1.00 91.75 98 GLY A N 1
ATOM 745 C CA . GLY A 1 98 ? 7.505 3.469 1.082 1.00 91.75 98 GLY A CA 1
ATOM 746 C C . GLY A 1 98 ? 7.397 4.961 0.776 1.00 91.75 98 GLY A C 1
ATOM 747 O O . GLY A 1 98 ? 6.424 5.603 1.149 1.00 91.75 98 GLY A O 1
ATOM 748 N N . ASP A 1 99 ? 8.365 5.490 0.029 1.00 89.06 99 ASP A N 1
ATOM 749 C CA . ASP A 1 99 ? 8.395 6.864 -0.451 1.00 89.06 99 ASP A CA 1
ATOM 750 C C . ASP A 1 99 ? 9.139 6.958 -1.797 1.00 89.06 99 ASP A C 1
ATOM 752 O O . ASP A 1 99 ? 9.732 6.000 -2.295 1.00 89.06 99 ASP A O 1
ATOM 756 N N . ASN A 1 100 ? 9.098 8.132 -2.419 1.00 88.62 100 ASN A N 1
ATOM 757 C CA . ASN A 1 100 ? 9.750 8.429 -3.695 1.00 88.62 100 ASN A CA 1
ATOM 758 C C . ASN A 1 100 ? 11.081 9.192 -3.523 1.00 88.62 100 ASN A C 1
ATOM 760 O O . ASN A 1 100 ? 11.487 9.914 -4.436 1.00 88.62 100 ASN A O 1
ATOM 764 N N . THR A 1 101 ? 11.750 9.060 -2.372 1.00 87.44 101 THR A N 1
ATOM 765 C CA . THR A 1 101 ? 12.943 9.841 -2.011 1.00 87.44 101 THR A CA 1
ATOM 766 C C . THR A 1 101 ? 14.251 9.125 -2.398 1.00 87.44 101 THR A C 1
ATOM 768 O O . THR A 1 101 ? 14.433 8.700 -3.544 1.00 87.44 101 THR A O 1
ATOM 771 N N . ASP A 1 102 ? 15.203 9.003 -1.472 1.00 90.94 102 ASP A N 1
ATOM 772 C CA . ASP A 1 102 ? 16.595 8.647 -1.731 1.00 90.94 102 ASP A CA 1
ATOM 773 C C . ASP A 1 102 ? 16.761 7.247 -2.322 1.00 90.94 102 ASP A C 1
ATOM 775 O O . ASP A 1 102 ? 17.494 7.076 -3.300 1.00 90.94 102 ASP A O 1
ATOM 779 N N . LYS A 1 103 ? 16.089 6.234 -1.760 1.00 95.50 103 LYS A N 1
ATOM 780 C CA . LYS A 1 103 ? 16.238 4.843 -2.225 1.00 95.50 103 LYS A CA 1
ATOM 781 C C . LYS A 1 103 ? 15.649 4.667 -3.630 1.00 95.50 103 LYS A C 1
ATOM 783 O O . LYS A 1 103 ? 16.326 4.134 -4.510 1.00 95.50 103 LYS A O 1
ATOM 788 N N . TYR A 1 104 ? 14.453 5.204 -3.879 1.00 96.38 104 TYR A N 1
ATOM 789 C CA . TYR A 1 104 ? 13.852 5.222 -5.217 1.00 96.38 104 TYR A CA 1
ATOM 790 C C . TYR A 1 104 ? 14.761 5.932 -6.234 1.00 96.38 104 TYR A C 1
ATOM 792 O O . TYR A 1 104 ? 15.106 5.373 -7.281 1.00 96.38 104 TYR A O 1
ATOM 800 N N . GLY A 1 105 ? 15.225 7.143 -5.908 1.00 95.75 105 GLY A N 1
ATOM 801 C CA . GLY A 1 105 ? 16.076 7.932 -6.796 1.00 95.75 105 GLY A CA 1
ATOM 802 C C . GLY A 1 105 ? 17.424 7.267 -7.099 1.00 95.75 105 GLY A C 1
ATOM 803 O O . GLY A 1 105 ? 17.909 7.329 -8.231 1.00 95.75 105 GLY A O 1
ATOM 804 N N . GLN A 1 106 ? 18.038 6.598 -6.120 1.00 96.38 106 GLN A N 1
ATOM 805 C CA . GLN A 1 106 ? 19.274 5.836 -6.324 1.00 96.38 106 GLN A CA 1
ATOM 806 C C . GLN A 1 106 ? 19.071 4.627 -7.244 1.00 96.38 106 GLN A C 1
ATOM 808 O O . GLN A 1 106 ? 19.914 4.388 -8.112 1.00 96.38 106 GLN A O 1
ATOM 813 N N . ALA A 1 107 ? 17.964 3.895 -7.090 1.00 97.44 107 ALA A N 1
ATOM 814 C CA . ALA A 1 107 ? 17.617 2.777 -7.964 1.00 97.44 107 ALA A CA 1
ATOM 815 C C . ALA A 1 107 ? 17.433 3.230 -9.422 1.00 97.44 107 ALA A C 1
ATOM 817 O O . ALA A 1 107 ? 17.989 2.604 -10.326 1.00 97.44 107 ALA A O 1
ATOM 818 N N . CYS A 1 108 ? 16.764 4.368 -9.646 1.00 97.00 108 CYS A N 1
ATOM 819 C CA . CYS A 1 108 ? 16.635 4.976 -10.977 1.00 97.00 108 CYS A CA 1
ATOM 820 C C . CYS A 1 108 ? 18.010 5.323 -11.573 1.00 97.00 108 CYS A C 1
ATOM 822 O O . CYS A 1 108 ? 18.362 4.860 -12.655 1.00 97.00 108 CYS A O 1
ATOM 824 N N . LYS A 1 109 ? 18.848 6.073 -10.837 1.00 95.81 109 LYS A N 1
ATOM 825 C CA . LYS A 1 109 ? 20.184 6.505 -11.306 1.00 95.81 109 LYS A CA 1
ATOM 826 C C . LYS A 1 109 ? 21.108 5.340 -11.662 1.00 95.81 109 LYS A C 1
ATOM 828 O O . LYS A 1 109 ? 21.953 5.483 -12.541 1.00 95.81 109 LYS A O 1
ATOM 833 N N . LYS A 1 110 ? 20.972 4.208 -10.969 1.00 96.12 110 LYS A N 1
ATOM 834 C CA . LYS A 1 110 ? 21.752 2.988 -11.218 1.00 96.12 110 LYS A CA 1
ATOM 835 C C . LYS A 1 110 ? 21.140 2.080 -12.292 1.00 96.12 110 LYS A C 1
ATOM 837 O O . LYS A 1 110 ? 21.710 1.031 -12.566 1.00 96.12 110 LYS A O 1
ATOM 842 N N . GLY A 1 111 ? 20.014 2.462 -12.900 1.00 96.12 111 GLY A N 1
ATOM 843 C CA . GLY A 1 111 ? 19.346 1.666 -13.932 1.00 96.12 111 GLY A CA 1
ATOM 844 C C . GLY A 1 111 ? 18.754 0.358 -13.405 1.00 96.12 111 GLY A C 1
ATOM 845 O O . GLY A 1 111 ? 18.631 -0.602 -14.156 1.00 96.12 111 GLY A O 1
ATOM 846 N N . MET A 1 112 ? 18.414 0.309 -12.114 1.00 97.38 112 MET A N 1
ATOM 847 C CA . MET A 1 112 ? 17.898 -0.892 -11.445 1.00 97.38 112 MET A CA 1
ATOM 848 C C . MET A 1 112 ? 16.395 -1.095 -11.662 1.00 97.38 112 MET A C 1
ATOM 850 O O . MET A 1 112 ? 15.866 -2.147 -11.315 1.00 97.38 112 MET A O 1
ATOM 854 N N . LEU A 1 113 ? 15.699 -0.083 -12.189 1.00 97.12 113 LEU A N 1
ATOM 855 C CA . LEU A 1 113 ? 14.259 -0.106 -12.421 1.00 97.12 113 LEU A CA 1
ATOM 856 C C . LEU A 1 113 ? 13.949 -0.138 -13.913 1.00 97.12 113 LEU A C 1
ATOM 858 O O . LEU A 1 113 ? 14.558 0.573 -14.713 1.00 97.12 113 LEU A O 1
ATOM 862 N N . LEU A 1 114 ? 12.963 -0.957 -14.273 1.00 95.81 114 LEU A N 1
ATOM 863 C CA . LEU A 1 114 ? 12.500 -1.084 -15.647 1.00 95.81 114 LEU A CA 1
ATOM 864 C C . LEU A 1 114 ? 11.854 0.226 -16.108 1.00 95.81 114 LEU A C 1
ATOM 866 O O . LEU A 1 114 ? 11.023 0.794 -15.402 1.00 95.81 114 LEU A O 1
ATOM 870 N N . ASP A 1 115 ? 12.226 0.702 -17.293 1.00 96.88 115 ASP A N 1
ATOM 871 C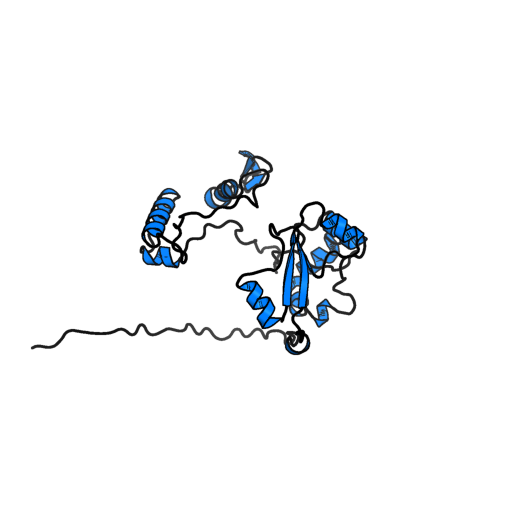 CA . ASP A 1 115 ? 11.540 1.811 -17.958 1.00 96.88 115 ASP A CA 1
ATOM 872 C C . ASP A 1 115 ? 10.248 1.289 -18.599 1.00 96.88 115 ASP A C 1
ATOM 874 O O . ASP A 1 115 ? 10.273 0.461 -19.508 1.00 96.88 115 ASP A O 1
ATOM 878 N N . TRP A 1 116 ? 9.104 1.757 -18.113 1.00 96.44 116 TRP A N 1
ATOM 879 C CA . TRP A 1 116 ? 7.784 1.323 -18.562 1.00 96.44 116 TRP A CA 1
ATOM 880 C C . TRP A 1 116 ? 7.431 1.823 -19.970 1.00 96.44 116 TRP A C 1
ATOM 882 O O . TRP A 1 116 ? 6.490 1.311 -20.584 1.00 96.44 116 TRP A O 1
ATOM 892 N N . GLU A 1 117 ? 8.152 2.810 -20.505 1.00 94.62 117 GLU A N 1
ATOM 893 C CA . GLU A 1 117 ? 7.990 3.260 -21.891 1.00 94.62 117 GLU A CA 1
ATOM 894 C C . GLU A 1 117 ? 8.850 2.448 -22.872 1.00 94.62 117 GLU A C 1
ATOM 896 O O . GLU A 1 117 ? 8.505 2.363 -24.059 1.00 94.62 117 GLU A O 1
ATOM 901 N N . ALA A 1 118 ? 9.919 1.805 -22.386 1.00 94.75 118 ALA A N 1
ATOM 902 C CA . ALA A 1 118 ? 10.773 0.950 -23.200 1.00 94.75 118 ALA A CA 1
ATOM 903 C C . ALA A 1 118 ? 9.961 -0.197 -23.815 1.00 94.75 118 ALA A C 1
ATOM 905 O O . ALA A 1 118 ? 9.059 -0.762 -23.192 1.00 94.75 118 ALA A O 1
ATOM 906 N N . ASP A 1 119 ? 10.228 -0.482 -25.091 1.00 93.12 119 ASP A N 1
ATOM 907 C CA . ASP A 1 119 ? 9.531 -1.501 -25.884 1.00 93.12 119 ASP A CA 1
ATOM 908 C C . ASP A 1 119 ? 7.996 -1.412 -25.832 1.00 93.12 119 ASP A C 1
ATOM 910 O O . ASP A 1 119 ? 7.284 -2.395 -26.047 1.00 93.12 119 ASP A O 1
ATOM 914 N N . LYS A 1 120 ? 7.462 -0.207 -25.576 1.00 91.75 120 LYS A N 1
ATOM 915 C CA . LYS A 1 120 ? 6.025 0.055 -25.431 1.00 91.75 120 LYS A CA 1
ATOM 916 C C . LYS A 1 120 ? 5.380 -0.816 -24.347 1.00 91.75 120 LYS A C 1
ATOM 918 O O . LYS A 1 120 ? 4.207 -1.174 -24.490 1.00 91.75 120 LYS A O 1
ATOM 923 N N . LEU A 1 121 ? 6.107 -1.154 -23.278 1.00 90.94 121 LEU A N 1
ATOM 924 C CA . LEU A 1 121 ? 5.639 -2.053 -22.222 1.00 90.94 121 LEU A CA 1
ATOM 925 C C . LEU A 1 121 ? 4.294 -1.594 -21.643 1.00 90.94 121 LEU A C 1
ATOM 927 O O . LEU A 1 121 ? 3.313 -2.337 -21.705 1.00 90.94 121 LEU A O 1
ATOM 931 N N . LEU A 1 122 ? 4.211 -0.350 -21.162 1.00 92.75 122 LEU A N 1
ATOM 932 C CA . LEU A 1 122 ? 2.989 0.205 -20.579 1.00 92.75 122 LEU A CA 1
ATOM 933 C C . LEU A 1 122 ? 1.850 0.301 -21.597 1.00 92.75 122 LEU A C 1
ATOM 935 O O . LEU A 1 122 ? 0.711 -0.041 -21.289 1.00 92.75 122 LEU A O 1
ATOM 939 N N . ALA A 1 123 ? 2.142 0.732 -22.823 1.00 90.94 123 ALA A N 1
ATOM 940 C CA . ALA A 1 123 ? 1.124 0.835 -23.865 1.00 90.94 123 ALA A CA 1
ATOM 941 C C . ALA A 1 123 ? 0.562 -0.540 -24.271 1.00 90.94 123 ALA A C 1
ATOM 943 O O . ALA A 1 123 ? -0.617 -0.645 -24.604 1.00 90.94 123 ALA A O 1
ATOM 944 N N . THR A 1 124 ? 1.393 -1.583 -24.228 1.00 89.75 124 THR A N 1
ATOM 945 C CA . THR A 1 124 ? 1.028 -2.946 -24.631 1.00 89.75 124 THR A CA 1
ATOM 946 C C . THR A 1 124 ? 0.313 -3.699 -23.513 1.00 89.75 124 THR A C 1
ATOM 948 O O . THR A 1 124 ? -0.708 -4.340 -23.758 1.00 89.75 124 THR A O 1
ATOM 951 N N . TRP A 1 125 ? 0.834 -3.622 -22.286 1.00 89.12 125 TRP A N 1
ATOM 952 C CA . TRP A 1 125 ? 0.411 -4.473 -21.170 1.00 89.12 125 TRP A CA 1
ATOM 953 C C . TRP A 1 125 ? -0.365 -3.739 -20.075 1.00 89.12 125 TRP A C 1
ATOM 955 O O . TRP A 1 125 ? -1.083 -4.386 -19.318 1.00 89.12 125 TRP A O 1
ATOM 965 N N . GLY A 1 126 ? -0.295 -2.407 -20.018 1.00 90.25 126 GLY A N 1
ATOM 966 C CA . GLY A 1 126 ? -1.053 -1.578 -19.077 1.00 90.25 126 GLY A CA 1
ATOM 967 C C . GLY A 1 126 ? -1.884 -0.474 -19.744 1.00 90.25 126 GLY A C 1
ATOM 968 O O . GLY A 1 126 ? -1.846 0.663 -19.273 1.00 90.25 126 GLY A O 1
ATOM 969 N N . PRO A 1 127 ? -2.664 -0.748 -20.809 1.00 90.69 127 PRO A N 1
ATOM 970 C CA . PRO A 1 127 ? -3.401 0.291 -21.533 1.00 90.69 127 PRO A CA 1
ATOM 971 C C . PRO A 1 127 ? -4.424 1.023 -20.654 1.00 90.69 127 PRO A C 1
ATOM 973 O O . PRO A 1 127 ? -4.632 2.220 -20.834 1.00 90.69 127 PRO A O 1
ATOM 976 N N . TYR A 1 128 ? -5.020 0.341 -19.669 1.00 91.69 128 TYR A N 1
ATOM 977 C CA . TYR A 1 128 ? -5.896 0.985 -18.689 1.00 91.69 128 TYR A CA 1
ATOM 978 C C . TYR A 1 128 ? -5.135 1.997 -17.822 1.00 91.69 128 TYR A C 1
ATOM 980 O O . TYR A 1 128 ? -5.588 3.129 -17.668 1.00 91.69 128 TYR A O 1
ATOM 988 N N . ILE 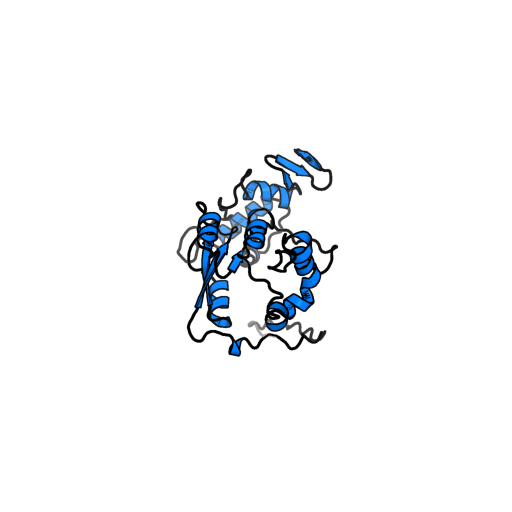A 1 129 ? -3.965 1.613 -17.300 1.00 93.31 129 ILE A N 1
ATOM 989 C CA . ILE A 1 129 ? -3.096 2.496 -16.507 1.00 93.31 129 ILE A CA 1
ATOM 990 C C . ILE A 1 129 ? -2.678 3.697 -17.362 1.00 93.31 129 ILE A C 1
ATOM 992 O O . ILE A 1 129 ? -2.852 4.842 -16.952 1.00 93.31 129 ILE A O 1
ATOM 996 N N . ASN A 1 130 ? -2.224 3.449 -18.593 1.00 92.25 130 ASN A N 1
ATOM 997 C CA . ASN A 1 130 ? -1.808 4.491 -19.529 1.00 92.25 130 ASN A CA 1
ATOM 998 C C . ASN A 1 130 ? -2.931 5.499 -19.845 1.00 92.25 130 ASN A C 1
ATOM 1000 O O . ASN A 1 130 ? -2.699 6.702 -19.965 1.00 92.25 130 ASN A O 1
ATOM 1004 N N . ALA A 1 131 ? -4.169 5.016 -19.984 1.00 91.88 131 ALA A N 1
ATOM 1005 C CA . ALA A 1 131 ? -5.315 5.861 -20.293 1.00 91.88 131 ALA A CA 1
ATOM 1006 C C . ALA A 1 131 ? -5.800 6.678 -19.085 1.00 91.88 131 ALA A C 1
ATOM 1008 O O . ALA A 1 131 ? -6.168 7.840 -19.265 1.00 91.88 131 ALA A O 1
ATOM 1009 N N . ASN A 1 132 ? -5.784 6.092 -17.882 1.00 91.62 132 ASN A N 1
ATOM 1010 C CA . ASN A 1 132 ? -6.508 6.621 -16.721 1.00 91.62 132 ASN A CA 1
ATOM 1011 C C . ASN A 1 132 ? -5.617 7.202 -15.611 1.00 91.62 132 ASN A C 1
ATOM 1013 O O . ASN A 1 132 ? -6.110 7.971 -14.797 1.00 91.62 132 ASN A O 1
ATOM 1017 N N . MET A 1 133 ? -4.317 6.894 -15.570 1.00 93.69 133 MET A N 1
ATOM 1018 C CA . MET A 1 133 ? -3.419 7.295 -14.471 1.00 93.69 133 MET A CA 1
ATOM 1019 C C . MET A 1 133 ? -2.402 8.372 -14.881 1.00 93.69 133 MET A C 1
ATOM 1021 O O . MET A 1 133 ? -1.336 8.501 -14.284 1.00 93.69 133 MET A O 1
ATOM 1025 N N . LYS A 1 134 ? -2.714 9.165 -15.915 1.00 92.06 134 LYS A N 1
ATOM 1026 C CA . LYS A 1 134 ? -1.760 10.075 -16.580 1.00 92.06 134 LYS A CA 1
ATOM 1027 C C . LYS A 1 134 ? -1.039 11.031 -15.632 1.00 92.06 134 LYS A C 1
ATOM 1029 O O . LYS A 1 134 ? 0.166 11.195 -15.774 1.00 92.06 134 LYS A O 1
ATOM 1034 N N . MET A 1 135 ? -1.743 11.636 -14.674 1.00 92.19 135 MET A N 1
ATOM 1035 C CA . MET A 1 135 ? -1.121 12.569 -13.726 1.00 92.19 135 MET A CA 1
ATOM 1036 C C . MET A 1 135 ? -0.090 11.872 -12.835 1.00 92.19 135 MET A C 1
ATOM 1038 O O . MET A 1 135 ? 1.007 12.391 -12.658 1.00 92.19 135 MET A O 1
ATOM 1042 N N . ALA A 1 136 ? -0.401 10.672 -12.336 1.00 93.81 136 ALA A N 1
ATOM 1043 C CA . ALA A 1 136 ? 0.522 9.902 -11.508 1.00 93.81 136 ALA A CA 1
ATOM 1044 C C . ALA A 1 136 ? 1.753 9.438 -12.306 1.00 93.81 136 ALA A C 1
ATOM 1046 O O . ALA A 1 136 ? 2.877 9.552 -11.821 1.00 93.81 136 ALA A O 1
ATOM 1047 N N . LEU A 1 137 ? 1.558 9.004 -13.558 1.00 95.50 137 LEU A N 1
ATOM 1048 C CA . LEU A 1 137 ? 2.658 8.641 -14.460 1.00 95.50 137 LEU A CA 1
ATOM 1049 C C . LEU A 1 137 ? 3.542 9.859 -14.787 1.00 95.50 137 LEU A C 1
ATOM 1051 O O . LEU A 1 137 ? 4.767 9.772 -14.752 1.00 95.50 137 LEU A O 1
ATOM 1055 N N . GLN A 1 138 ? 2.939 11.021 -15.064 1.00 94.25 138 GLN A N 1
ATOM 1056 C CA . GLN A 1 138 ? 3.673 12.265 -15.314 1.00 94.25 138 GLN A CA 1
ATOM 1057 C C . GLN A 1 138 ? 4.441 12.738 -14.079 1.00 94.25 138 GLN A C 1
ATOM 1059 O O . GLN A 1 138 ? 5.601 13.123 -14.210 1.00 94.25 138 GLN A O 1
ATOM 1064 N N . LYS A 1 139 ? 3.838 12.676 -12.887 1.00 93.69 139 LYS A N 1
ATOM 1065 C CA . LYS A 1 139 ? 4.523 12.981 -11.626 1.00 93.69 139 LYS A CA 1
ATOM 1066 C C . LYS A 1 139 ? 5.732 12.066 -11.436 1.00 93.69 139 LYS A C 1
ATOM 1068 O O . LYS A 1 139 ? 6.830 12.572 -11.219 1.00 93.69 139 LYS A O 1
ATOM 1073 N N . ASN A 1 140 ? 5.562 10.752 -11.602 1.00 96.06 140 ASN A N 1
ATOM 1074 C CA . ASN A 1 140 ? 6.672 9.811 -11.475 1.00 96.06 140 ASN A CA 1
ATOM 1075 C C . ASN A 1 140 ? 7.806 10.143 -12.452 1.00 96.06 140 ASN A C 1
ATOM 1077 O O . ASN A 1 140 ? 8.949 10.299 -12.041 1.00 96.06 140 ASN A O 1
ATOM 1081 N N . LYS A 1 141 ? 7.482 10.338 -13.732 1.00 96.44 141 LYS A N 1
ATOM 1082 C CA . LYS A 1 141 ? 8.474 10.614 -14.772 1.00 96.44 141 LYS A CA 1
ATOM 1083 C C . LYS A 1 141 ? 9.182 11.955 -14.586 1.00 96.44 141 LYS A C 1
ATOM 1085 O O . LYS A 1 141 ? 10.398 12.042 -14.710 1.00 96.44 141 LYS A O 1
ATOM 1090 N N . PHE A 1 142 ? 8.435 13.028 -14.343 1.00 95.31 142 PHE A N 1
ATOM 1091 C CA . PHE A 1 142 ? 8.976 14.386 -14.420 1.00 95.31 142 PHE A CA 1
ATOM 1092 C C . PHE A 1 142 ? 9.373 14.974 -13.068 1.00 95.31 142 PHE A C 1
ATOM 1094 O O . PHE A 1 142 ? 10.270 15.821 -13.044 1.00 95.31 142 PHE A O 1
ATOM 1101 N N . MET A 1 143 ? 8.759 14.535 -11.969 1.00 93.25 143 MET A N 1
ATOM 1102 C CA . MET A 1 143 ? 9.024 15.057 -10.624 1.00 93.25 143 MET A CA 1
ATOM 1103 C C . MET A 1 143 ? 9.844 14.077 -9.787 1.00 93.25 143 MET A C 1
ATOM 1105 O O . MET A 1 143 ? 10.851 14.487 -9.219 1.00 93.25 143 MET A O 1
ATOM 1109 N N . ASP A 1 144 ? 9.457 12.801 -9.765 1.00 94.25 144 ASP A N 1
ATOM 1110 C CA . ASP A 1 144 ? 10.055 11.821 -8.850 1.00 94.25 144 ASP A CA 1
ATOM 1111 C C . ASP A 1 144 ? 11.331 11.188 -9.427 1.00 94.25 144 ASP A C 1
ATOM 1113 O O . ASP A 1 144 ? 12.339 11.060 -8.733 1.00 94.25 144 ASP A O 1
ATOM 1117 N N . SER A 1 145 ? 11.315 10.783 -10.703 1.00 95.38 145 SER A N 1
ATOM 1118 C CA . SER A 1 145 ? 12.452 10.098 -11.313 1.00 95.38 145 SER A CA 1
ATOM 1119 C C . SER A 1 145 ? 13.578 11.078 -11.660 1.00 95.38 145 SER A C 1
ATOM 1121 O O . SER A 1 145 ? 13.374 12.022 -12.441 1.00 95.38 145 SER A O 1
ATOM 1123 N N . PRO A 1 146 ? 14.803 10.862 -11.148 1.00 95.06 146 PRO A N 1
ATOM 1124 C CA . PRO A 1 146 ? 15.940 11.717 -11.465 1.00 95.06 146 PRO A CA 1
ATOM 1125 C C . PRO A 1 146 ? 16.414 11.579 -12.918 1.00 95.06 146 PRO A C 1
ATOM 1127 O O . PRO A 1 146 ? 17.009 12.518 -13.440 1.00 95.06 146 PRO A O 1
ATOM 1130 N N . ASP A 1 147 ? 16.153 10.449 -13.580 1.00 95.31 147 ASP A N 1
ATOM 1131 C CA . ASP A 1 147 ? 16.575 10.183 -14.963 1.00 95.31 147 ASP A CA 1
ATOM 1132 C C . ASP A 1 147 ? 15.506 10.529 -16.019 1.00 95.31 147 ASP A C 1
ATOM 1134 O O . ASP A 1 147 ? 15.719 10.332 -17.216 1.00 95.31 147 ASP A O 1
ATOM 1138 N N . LYS A 1 148 ? 14.366 11.071 -15.574 1.00 95.12 148 LYS A N 1
ATOM 1139 C CA . LYS A 1 148 ? 13.213 11.458 -16.400 1.00 95.12 148 LYS A CA 1
ATOM 1140 C C . LYS A 1 148 ? 12.569 10.318 -17.198 1.00 95.12 148 LYS A C 1
ATOM 1142 O O . LYS A 1 148 ? 11.888 10.581 -18.194 1.00 95.12 148 LYS A O 1
ATOM 1147 N N . LYS A 1 149 ? 12.731 9.074 -16.742 1.00 96.94 149 LYS A N 1
ATOM 1148 C CA . LYS A 1 149 ? 12.010 7.896 -17.240 1.00 96.94 149 LYS A CA 1
ATOM 1149 C C . LYS A 1 149 ? 10.862 7.509 -16.319 1.00 96.94 149 LYS A C 1
ATOM 1151 O O . LYS A 1 149 ? 10.782 7.944 -15.172 1.00 96.94 149 LYS A O 1
ATOM 1156 N N . LEU A 1 150 ? 9.941 6.717 -16.858 1.00 97.44 150 LEU A N 1
ATOM 1157 C CA . LEU A 1 150 ? 8.780 6.227 -16.130 1.00 97.44 150 LEU A CA 1
ATOM 1158 C C . LEU A 1 150 ? 9.098 4.855 -15.534 1.00 97.44 150 LEU A C 1
ATOM 1160 O O . LEU A 1 150 ? 9.194 3.878 -16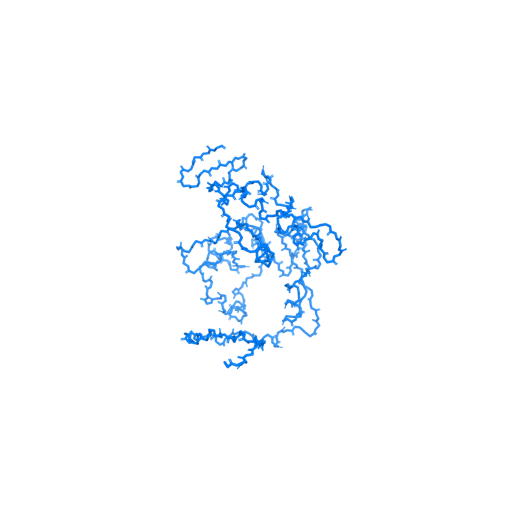.271 1.00 97.44 150 LEU A O 1
ATOM 1164 N N . HIS A 1 151 ? 9.225 4.774 -14.212 1.00 96.56 151 HIS A N 1
ATOM 1165 C CA . HIS A 1 151 ? 9.547 3.520 -13.515 1.00 96.56 151 HIS A CA 1
ATOM 1166 C C . HIS A 1 151 ? 8.391 2.969 -12.676 1.00 96.56 151 HIS A C 1
ATOM 1168 O O . HIS A 1 151 ? 8.486 1.873 -12.125 1.00 96.56 151 HIS A O 1
ATOM 1174 N N . GLY A 1 152 ? 7.292 3.717 -12.585 1.00 94.75 152 GLY A N 1
ATOM 1175 C CA . GLY A 1 152 ? 6.087 3.318 -11.874 1.00 94.75 152 GLY A CA 1
ATOM 1176 C C . GLY A 1 152 ? 5.169 4.507 -11.620 1.00 94.75 152 GLY A C 1
ATOM 1177 O O . GLY A 1 152 ? 5.177 5.493 -12.354 1.00 94.75 152 GLY A O 1
ATOM 1178 N N . PHE A 1 153 ? 4.363 4.411 -10.571 1.00 93.88 153 PHE A N 1
ATOM 1179 C CA . PHE A 1 153 ? 3.537 5.499 -10.057 1.00 93.88 153 PHE A CA 1
ATOM 1180 C C . PHE A 1 153 ? 3.265 5.267 -8.564 1.00 93.88 153 PHE A C 1
ATOM 1182 O O . PHE A 1 153 ? 3.382 4.140 -8.085 1.00 93.88 153 PHE A O 1
ATOM 1189 N N . GLY A 1 154 ? 2.953 6.335 -7.826 1.00 88.19 154 GLY A N 1
ATOM 1190 C CA . GLY A 1 154 ? 2.648 6.254 -6.392 1.00 88.19 154 GLY A CA 1
ATOM 1191 C C . GLY A 1 154 ? 1.265 5.662 -6.102 1.00 88.19 154 GLY A C 1
ATOM 1192 O O . GLY A 1 154 ? 0.422 5.571 -6.995 1.00 88.19 154 GLY A O 1
ATOM 1193 N N . HIS A 1 155 ? 1.013 5.288 -4.846 1.00 84.69 155 HIS A N 1
ATOM 1194 C CA . HIS A 1 155 ? -0.337 4.940 -4.398 1.00 84.69 155 HIS A CA 1
ATOM 1195 C C . HIS A 1 155 ? -1.270 6.170 -4.420 1.00 84.69 155 HIS A C 1
ATOM 1197 O O . HIS A 1 155 ? -0.844 7.285 -4.722 1.00 84.69 155 HIS A O 1
ATOM 1203 N N . SER A 1 156 ? -2.556 5.956 -4.123 1.00 83.69 156 SER A N 1
ATOM 1204 C CA . SER A 1 156 ? -3.569 7.026 -4.029 1.00 83.69 156 SER A CA 1
ATOM 1205 C C . SER A 1 156 ? -3.703 7.849 -5.315 1.00 83.69 156 SER A C 1
ATOM 1207 O O . SER A 1 156 ? -3.770 9.078 -5.315 1.00 83.69 156 SER A O 1
ATOM 1209 N N . VAL A 1 157 ? -3.729 7.144 -6.452 1.00 88.75 157 VAL A N 1
ATOM 1210 C CA . VAL A 1 157 ? -3.893 7.758 -7.773 1.00 88.75 157 VAL A CA 1
ATOM 1211 C C . VAL A 1 157 ? -5.248 8.445 -7.865 1.00 88.75 157 VAL A C 1
ATOM 1213 O O . VAL A 1 157 ? -6.294 7.806 -7.782 1.00 88.75 157 VAL A O 1
ATOM 1216 N N . SER A 1 158 ? -5.197 9.744 -8.128 1.00 86.06 158 SER A N 1
ATOM 1217 C CA . SER A 1 158 ? -6.363 10.583 -8.345 1.00 86.06 158 SER A CA 1
ATOM 1218 C C . SER A 1 158 ? -6.507 10.975 -9.824 1.00 86.06 158 SER A C 1
ATOM 1220 O O . SER A 1 158 ? -5.525 11.064 -10.571 1.00 86.06 158 SER A O 1
ATOM 1222 N N . THR A 1 159 ? -7.751 11.225 -10.246 1.00 83.38 159 THR A N 1
ATOM 1223 C CA . THR A 1 159 ? -8.076 11.760 -11.580 1.00 83.38 159 THR A CA 1
ATOM 1224 C C . THR A 1 159 ? -8.190 13.284 -11.605 1.00 83.38 159 THR A C 1
ATOM 1226 O O . THR A 1 159 ? -8.214 13.875 -12.685 1.00 83.38 159 THR A O 1
ATOM 1229 N N . SER A 1 160 ? -8.196 13.934 -10.438 1.00 85.25 160 SER A N 1
ATOM 1230 C CA . SER A 1 160 ? -8.296 15.382 -10.284 1.00 85.25 160 SER A CA 1
ATOM 1231 C C . SER A 1 160 ? -7.514 15.889 -9.067 1.00 85.25 160 SER A C 1
ATOM 1233 O O . SER A 1 160 ? -7.604 15.355 -7.970 1.00 85.25 160 SER A O 1
ATOM 1235 N N . ALA A 1 161 ? -6.819 17.018 -9.211 1.00 82.06 161 ALA A N 1
ATOM 1236 C CA . ALA A 1 161 ? -6.116 17.666 -8.095 1.00 82.06 161 ALA A CA 1
ATOM 1237 C C . ALA A 1 161 ? -7.037 18.134 -6.944 1.00 82.06 161 ALA A C 1
ATOM 1239 O O . ALA A 1 161 ? -6.547 18.586 -5.916 1.00 82.06 161 ALA A O 1
ATOM 1240 N N . LYS A 1 162 ? -8.362 18.077 -7.133 1.00 85.88 162 LYS A N 1
ATOM 1241 C CA . LYS A 1 162 ? -9.367 18.370 -6.100 1.00 85.88 162 LYS A CA 1
ATOM 1242 C C . LYS A 1 162 ? -9.854 17.125 -5.363 1.00 85.88 162 LYS A C 1
ATOM 1244 O O . LYS A 1 162 ? -10.609 17.268 -4.406 1.00 85.88 162 LYS A O 1
ATOM 1249 N N . ASP A 1 163 ? -9.500 15.936 -5.844 1.00 85.12 163 ASP A N 1
ATOM 1250 C CA . ASP A 1 163 ? -9.873 14.703 -5.166 1.00 85.12 163 ASP A CA 1
ATOM 1251 C C . ASP A 1 163 ? -9.057 14.629 -3.877 1.00 85.12 163 ASP A C 1
ATOM 1253 O O . ASP A 1 163 ? -7.836 14.796 -3.887 1.00 85.12 163 ASP A O 1
ATOM 1257 N N . ILE A 1 164 ? -9.756 14.407 -2.775 1.00 79.69 164 ILE A N 1
ATOM 1258 C CA . ILE A 1 164 ? -9.155 14.189 -1.467 1.00 79.69 164 ILE A CA 1
ATOM 1259 C C . ILE A 1 164 ? -8.951 12.692 -1.265 1.00 79.69 164 ILE A C 1
ATOM 1261 O O . ILE A 1 164 ? -9.763 11.876 -1.712 1.00 79.69 164 ILE A O 1
ATOM 1265 N N . GLU A 1 165 ? -7.852 12.331 -0.614 1.00 77.31 165 GLU A N 1
ATOM 1266 C CA . GLU A 1 165 ? -7.639 10.955 -0.187 1.00 77.31 165 GLU A CA 1
ATOM 1267 C C . GLU A 1 165 ? -8.719 10.552 0.828 1.00 77.31 165 GLU A C 1
ATOM 1269 O O . GLU A 1 165 ? -9.243 11.385 1.572 1.00 77.31 165 GLU A O 1
ATOM 1274 N N . GLY A 1 166 ? -9.098 9.273 0.819 1.00 74.62 166 GLY A N 1
ATOM 1275 C CA . GLY A 1 166 ? -10.011 8.747 1.828 1.00 74.62 166 GLY A CA 1
ATOM 1276 C C . GLY A 1 166 ? -9.383 8.800 3.220 1.00 74.62 166 GLY A C 1
ATOM 1277 O O . GLY A 1 166 ? -8.162 8.805 3.362 1.00 74.62 166 GLY A O 1
ATOM 1278 N N . PHE A 1 167 ? -10.219 8.795 4.258 1.00 72.25 167 PHE A N 1
ATOM 1279 C CA . PHE A 1 167 ? -9.733 8.678 5.630 1.00 72.25 167 PHE A CA 1
ATOM 1280 C C . PHE A 1 167 ? -8.934 7.381 5.789 1.00 72.25 167 PHE A C 1
ATOM 1282 O O . PHE A 1 167 ? -9.466 6.290 5.588 1.00 72.25 167 PHE A O 1
ATOM 1289 N N . PHE A 1 168 ? -7.652 7.516 6.122 1.00 71.00 168 PHE A N 1
ATOM 1290 C CA . PHE A 1 168 ? -6.741 6.379 6.241 1.00 71.00 168 PHE A CA 1
ATOM 1291 C C . PHE A 1 168 ? -6.958 5.613 7.552 1.00 71.00 168 PHE A C 1
ATOM 1293 O O . PHE A 1 168 ? -6.941 4.384 7.572 1.00 71.00 168 PHE A O 1
ATOM 1300 N N . TYR A 1 169 ? -7.232 6.339 8.640 1.00 78.31 169 TYR A N 1
ATOM 1301 C CA . TYR A 1 169 ? -7.561 5.765 9.940 1.00 78.31 169 TYR A CA 1
ATOM 1302 C C . TYR A 1 169 ? -9.067 5.818 10.170 1.00 78.31 169 TYR A C 1
ATOM 1304 O O . TYR A 1 169 ? -9.650 6.888 10.333 1.00 78.31 169 TYR A O 1
ATOM 1312 N N . THR A 1 170 ? -9.689 4.643 10.184 1.00 78.50 170 THR A N 1
ATOM 1313 C CA . THR A 1 170 ? -11.114 4.471 10.470 1.00 78.50 170 THR A CA 1
ATOM 1314 C C . THR A 1 170 ? -11.299 3.447 11.581 1.00 78.50 170 THR A C 1
ATOM 1316 O O . THR A 1 170 ? -10.389 2.677 11.898 1.00 78.50 170 THR A O 1
ATOM 1319 N N . TRP A 1 171 ? -12.458 3.486 12.234 1.00 80.19 171 TRP A N 1
ATOM 1320 C CA . TRP A 1 171 ? -12.798 2.552 13.301 1.00 80.19 171 TRP A CA 1
ATOM 1321 C C . TRP A 1 171 ? -13.820 1.561 12.779 1.00 80.19 171 TRP A C 1
ATOM 1323 O O . TRP A 1 171 ? -15.018 1.841 12.723 1.00 80.19 171 TRP A O 1
ATOM 1333 N N . ASP A 1 172 ? -13.319 0.399 12.384 1.00 86.25 172 ASP A N 1
ATOM 1334 C CA . ASP A 1 172 ? -14.145 -0.654 11.823 1.00 86.25 172 ASP A CA 1
ATOM 1335 C C . ASP A 1 172 ? -14.698 -1.571 12.914 1.00 86.25 172 ASP A C 1
ATOM 1337 O O . ASP A 1 172 ? -13.991 -2.028 13.815 1.00 86.25 172 ASP A O 1
ATOM 1341 N N . LEU A 1 173 ? -15.985 -1.890 12.792 1.00 90.81 173 LEU A N 1
ATOM 1342 C CA . LEU A 1 173 ? -16.667 -2.869 13.627 1.00 90.81 173 LEU A CA 1
ATOM 1343 C C . LEU A 1 173 ? -17.069 -4.082 12.793 1.00 90.81 173 LEU A C 1
ATOM 1345 O O . LEU A 1 173 ? -17.445 -3.972 11.626 1.00 90.81 173 LEU A O 1
ATOM 1349 N N . ARG A 1 174 ? -17.078 -5.258 13.429 1.00 93.75 174 ARG A N 1
ATOM 1350 C CA . ARG A 1 174 ? -17.690 -6.473 12.873 1.00 93.75 174 ARG A CA 1
ATOM 1351 C C . ARG A 1 174 ? -19.188 -6.253 12.667 1.00 93.75 174 ARG A C 1
ATOM 1353 O O . ARG A 1 174 ? -19.985 -6.431 13.589 1.00 93.75 174 ARG A O 1
ATOM 1360 N N . PHE A 1 175 ? -19.561 -5.839 11.458 1.00 95.38 175 PHE A N 1
ATOM 1361 C CA . PHE A 1 175 ? -20.923 -5.413 11.137 1.00 95.38 175 PHE A CA 1
ATOM 1362 C C . PHE A 1 175 ? -21.969 -6.503 11.402 1.00 95.38 175 PHE A C 1
ATOM 1364 O O . PHE A 1 175 ? -23.070 -6.203 11.853 1.00 95.38 175 PHE A O 1
ATOM 1371 N N . ASP A 1 176 ? -21.613 -7.770 11.200 1.00 96.56 176 ASP A N 1
ATOM 1372 C CA . ASP A 1 176 ? -22.459 -8.923 11.514 1.00 96.56 176 ASP A CA 1
ATOM 1373 C C . ASP A 1 176 ? -22.788 -9.024 13.014 1.00 96.56 176 ASP A C 1
ATOM 1375 O O . ASP A 1 176 ? -23.937 -9.265 13.388 1.00 96.56 176 ASP A O 1
ATOM 1379 N N . LEU A 1 177 ? -21.808 -8.780 13.891 1.00 96.88 177 LEU A N 1
ATOM 1380 C CA . LEU A 1 177 ? -22.028 -8.762 15.338 1.00 96.88 177 LEU A CA 1
ATOM 1381 C C . LEU A 1 177 ? -22.800 -7.513 15.763 1.00 96.88 177 LEU A C 1
ATOM 1383 O O . LEU A 1 177 ? -23.700 -7.617 16.593 1.00 96.88 177 LEU A O 1
ATOM 1387 N N . TYR A 1 178 ? -22.492 -6.360 15.166 1.00 97.56 178 TYR A N 1
ATOM 1388 C CA . TYR A 1 178 ? -23.212 -5.110 15.408 1.00 97.56 178 TYR A CA 1
ATOM 1389 C C . TYR A 1 178 ? -24.701 -5.232 15.039 1.00 97.56 178 TYR A C 1
ATOM 1391 O O . TYR A 1 178 ? -25.575 -4.813 15.798 1.00 97.56 178 TYR A O 1
ATOM 1399 N N . GLU A 1 179 ? -25.013 -5.889 13.918 1.00 97.94 179 GLU A N 1
ATOM 1400 C CA . GLU A 1 179 ? -26.382 -6.231 13.535 1.00 97.94 179 GLU A CA 1
ATOM 1401 C C . GLU A 1 179 ? -27.040 -7.196 14.526 1.00 97.94 179 GLU A C 1
ATOM 1403 O O . GLU A 1 179 ? -28.165 -6.944 14.962 1.00 97.94 179 GLU A O 1
ATOM 1408 N N . LYS A 1 180 ? -26.334 -8.258 14.936 1.00 97.62 180 LYS A N 1
ATOM 1409 C CA . LYS A 1 180 ? -26.838 -9.264 15.885 1.00 97.62 180 LYS A CA 1
ATOM 1410 C C . LYS A 1 180 ? -27.242 -8.668 17.236 1.00 97.62 180 LYS A C 1
ATOM 1412 O O . LYS A 1 180 ? -28.220 -9.124 17.822 1.00 97.62 180 LYS A O 1
ATOM 1417 N N . ILE A 1 181 ? -26.521 -7.657 17.723 1.00 97.94 181 ILE A N 1
ATOM 1418 C CA . ILE A 1 181 ? -26.833 -6.977 18.994 1.00 97.94 181 ILE A CA 1
ATOM 1419 C C . ILE A 1 181 ? -27.868 -5.847 18.848 1.00 97.94 181 ILE A C 1
ATOM 1421 O O . ILE A 1 181 ? -28.120 -5.120 19.807 1.00 97.94 181 ILE A O 1
ATOM 1425 N N . GLY A 1 182 ? -28.476 -5.693 17.667 1.00 97.88 182 GLY A N 1
ATOM 1426 C CA . GLY A 1 182 ? -29.567 -4.749 17.428 1.00 97.88 182 GLY A CA 1
ATOM 1427 C C . GLY A 1 182 ? -29.141 -3.356 16.964 1.00 97.88 182 GLY A C 1
ATOM 1428 O O . GLY A 1 182 ? -29.958 -2.443 17.043 1.00 97.88 182 GLY A O 1
ATOM 1429 N N . LYS A 1 183 ? -27.907 -3.186 16.466 1.00 97.56 183 LYS A N 1
ATOM 1430 C CA . LYS A 1 183 ? -27.377 -1.916 15.926 1.00 97.56 183 LYS A CA 1
ATOM 1431 C C . LYS A 1 183 ? -27.570 -0.724 16.884 1.00 97.56 183 LYS A C 1
ATOM 1433 O O . LYS A 1 183 ? -28.171 0.275 16.485 1.00 97.56 183 LYS A O 1
ATOM 1438 N N . PRO A 1 184 ? -27.145 -0.840 18.156 1.00 97.38 184 PRO A N 1
ATOM 1439 C CA . PRO A 1 184 ? -27.266 0.252 19.120 1.00 97.38 184 PRO A CA 1
ATOM 1440 C C . PRO A 1 184 ? -26.569 1.516 18.606 1.00 97.38 184 PRO A C 1
ATOM 1442 O O . PRO A 1 184 ? -25.476 1.439 18.059 1.00 97.38 184 PRO A O 1
ATOM 1445 N N . GLU A 1 185 ? -27.199 2.671 18.797 1.00 96.25 185 GLU A N 1
ATOM 1446 C CA . GLU A 1 185 ? -26.618 3.967 18.434 1.00 96.25 185 GLU A CA 1
ATOM 1447 C C . GLU A 1 185 ? -25.298 4.208 19.194 1.00 96.25 185 GLU A C 1
ATOM 1449 O O . GLU A 1 185 ? -25.224 3.914 20.385 1.00 96.25 185 GLU A O 1
ATOM 1454 N N . VAL A 1 186 ? -24.276 4.739 18.509 1.00 94.75 186 VAL A N 1
ATOM 1455 C CA . VAL A 1 186 ? -22.955 5.059 19.082 1.00 94.75 186 VAL A CA 1
ATOM 1456 C C . VAL A 1 186 ? -22.690 6.552 18.909 1.00 94.75 186 VAL A C 1
ATOM 1458 O O . VAL A 1 186 ? -22.536 7.011 17.776 1.00 94.75 186 VAL A O 1
ATOM 1461 N N . LYS A 1 187 ? -22.664 7.319 20.006 1.00 94.12 187 LYS A N 1
ATOM 1462 C CA . LYS A 1 187 ? -22.465 8.783 19.981 1.00 94.12 187 LYS A CA 1
ATOM 1463 C C . LYS A 1 187 ? -21.077 9.202 20.425 1.00 94.12 187 LYS A C 1
ATOM 1465 O O . LYS A 1 187 ? -20.601 10.256 20.014 1.00 94.12 187 LYS A O 1
ATOM 1470 N N . ASP A 1 188 ? -20.450 8.393 21.266 1.00 92.56 188 ASP A N 1
ATOM 1471 C CA . ASP A 1 188 ? -19.135 8.656 21.824 1.00 92.56 188 ASP A CA 1
ATOM 1472 C C . ASP A 1 188 ? -18.357 7.356 22.092 1.00 92.56 188 ASP A C 1
ATOM 1474 O O . ASP A 1 188 ? -18.788 6.244 21.768 1.00 92.56 188 ASP A O 1
ATOM 1478 N N . LEU A 1 189 ? -17.167 7.508 22.673 1.00 90.94 189 LEU A N 1
ATOM 1479 C CA . LEU A 1 189 ? -16.295 6.393 23.033 1.00 90.94 189 LEU A CA 1
ATOM 1480 C C . LEU A 1 189 ? -16.871 5.481 24.127 1.00 90.94 189 LEU A C 1
ATOM 1482 O O . LEU A 1 189 ? -16.519 4.303 24.158 1.00 90.94 189 LEU A O 1
ATOM 1486 N N . TYR A 1 190 ? -17.733 5.979 25.015 1.00 94.25 190 TYR A N 1
ATOM 1487 C CA . TYR A 1 190 ? -18.350 5.155 26.056 1.00 94.25 190 TYR A CA 1
ATOM 1488 C C . TYR A 1 190 ? -19.433 4.255 25.467 1.00 94.25 190 TYR A C 1
ATOM 1490 O O . TYR A 1 190 ? -19.438 3.056 25.746 1.00 94.25 190 TYR A O 1
ATOM 1498 N N . ASP A 1 191 ? -20.266 4.792 24.574 1.00 96.00 191 ASP A N 1
ATOM 1499 C CA . ASP A 1 191 ? -21.222 3.982 23.815 1.00 96.00 191 ASP A CA 1
ATOM 1500 C C . ASP A 1 191 ? -20.495 2.898 23.003 1.00 96.00 191 ASP A C 1
ATOM 1502 O O . ASP A 1 191 ? -20.935 1.747 22.950 1.00 96.00 191 ASP A O 1
ATOM 1506 N N . LEU A 1 192 ? -19.347 3.234 22.400 1.00 93.81 192 LEU A N 1
ATOM 1507 C CA . LEU A 1 192 ? -18.529 2.264 21.671 1.00 93.81 192 LEU A CA 1
ATOM 1508 C C . LEU A 1 192 ? -18.035 1.138 22.591 1.00 93.81 192 LEU A C 1
ATOM 1510 O O . LEU A 1 192 ? -18.094 -0.028 22.204 1.00 93.81 192 LEU A O 1
ATOM 1514 N N . ILE A 1 193 ? -17.593 1.453 23.813 1.00 94.88 193 ILE A N 1
ATOM 1515 C CA . ILE A 1 193 ? -17.195 0.440 24.805 1.00 94.88 193 ILE A CA 1
ATOM 1516 C C . ILE A 1 193 ? -18.363 -0.507 25.104 1.00 94.88 193 ILE A C 1
ATOM 1518 O O . ILE A 1 193 ? -18.181 -1.727 25.060 1.00 94.88 193 ILE A O 1
ATOM 1522 N N . ASP A 1 194 ? -19.565 0.021 25.332 1.00 96.81 194 ASP A N 1
ATOM 1523 C CA . ASP A 1 194 ? -20.760 -0.789 25.595 1.00 96.81 194 ASP A CA 1
ATOM 1524 C C . ASP A 1 194 ? -21.116 -1.699 24.409 1.00 96.81 194 ASP A C 1
ATOM 1526 O O . ASP A 1 194 ? -21.509 -2.859 24.589 1.00 96.81 194 ASP A O 1
ATOM 1530 N N . VAL A 1 195 ? -20.948 -1.203 23.181 1.00 97.38 195 VAL A N 1
ATOM 1531 C CA . VAL A 1 195 ? -21.098 -1.997 21.957 1.00 97.38 195 VAL A CA 1
ATOM 1532 C C . VAL A 1 195 ? -20.085 -3.135 21.911 1.00 97.38 195 VAL A C 1
ATOM 1534 O O . VAL A 1 195 ? -20.477 -4.284 21.698 1.00 97.38 195 VAL A O 1
ATOM 1537 N N . LEU A 1 196 ? -18.807 -2.858 22.169 1.00 96.62 196 LEU A N 1
ATOM 1538 C CA . LEU A 1 196 ? -17.751 -3.871 22.163 1.00 96.62 196 LEU A CA 1
ATOM 1539 C C . LEU A 1 196 ? -17.976 -4.956 23.227 1.00 96.62 196 LEU A C 1
ATOM 1541 O O . LEU A 1 196 ? -17.741 -6.137 22.952 1.00 96.62 196 LEU A O 1
ATOM 1545 N N . VAL A 1 197 ? -18.483 -4.591 24.410 1.00 96.75 197 VAL A N 1
ATOM 1546 C CA . VAL A 1 197 ? -18.871 -5.549 25.460 1.00 96.75 197 VAL A CA 1
ATOM 1547 C C . VAL A 1 197 ? -19.964 -6.489 24.952 1.00 96.75 197 VAL A C 1
ATOM 1549 O O . VAL A 1 197 ? -19.785 -7.708 24.983 1.00 96.75 197 VAL A O 1
ATOM 1552 N N . LYS A 1 198 ? -21.054 -5.950 24.392 1.00 97.50 198 LYS A N 1
ATOM 1553 C CA . LYS A 1 198 ? -22.156 -6.760 23.840 1.00 97.50 198 LYS A CA 1
ATOM 1554 C C . LYS A 1 198 ? -21.706 -7.643 22.676 1.00 97.50 198 LYS A C 1
ATOM 1556 O O . LYS A 1 198 ? -22.153 -8.783 22.559 1.00 97.50 198 LYS A O 1
ATOM 1561 N N . MET A 1 199 ? -20.817 -7.150 21.812 1.00 97.31 199 MET A N 1
ATOM 1562 C CA . MET A 1 199 ? -20.262 -7.939 20.705 1.00 97.31 199 MET A CA 1
ATOM 1563 C C . MET A 1 199 ? -19.440 -9.123 21.222 1.00 97.31 199 MET A C 1
ATOM 1565 O O . MET A 1 199 ? -19.579 -10.230 20.699 1.00 97.31 199 MET A O 1
ATOM 1569 N N . LYS A 1 200 ? -18.642 -8.917 22.276 1.00 96.44 200 LYS A N 1
ATOM 1570 C CA . LYS A 1 200 ? -17.891 -9.990 22.936 1.00 96.44 200 LYS A CA 1
ATOM 1571 C C . LYS A 1 200 ? -18.814 -11.016 23.595 1.00 96.44 200 LYS A C 1
ATOM 1573 O O . LYS A 1 200 ? -18.582 -12.210 23.452 1.00 96.44 200 LYS A O 1
ATOM 1578 N N . GLU A 1 201 ? -19.881 -10.589 24.264 1.00 96.69 201 GLU A N 1
ATOM 1579 C CA . GLU A 1 201 ? -20.888 -11.507 24.822 1.00 96.69 201 GLU A CA 1
ATOM 1580 C C . GLU A 1 201 ? -21.593 -12.323 23.727 1.00 96.69 201 GLU A C 1
ATOM 1582 O O . GLU A 1 201 ? -21.838 -13.519 23.887 1.00 96.69 201 GLU A O 1
ATOM 1587 N N . ALA A 1 202 ? -21.888 -11.695 22.586 1.00 96.81 202 ALA A N 1
ATOM 1588 C CA . ALA A 1 202 ? -22.546 -12.340 21.455 1.00 96.81 202 ALA A CA 1
ATOM 1589 C C . ALA A 1 202 ? -21.636 -13.303 20.668 1.00 96.81 202 ALA A C 1
ATOM 1591 O O . ALA A 1 202 ? -22.157 -14.143 19.919 1.00 96.81 202 ALA A O 1
ATOM 1592 N N . CYS A 1 203 ? -20.316 -13.165 20.799 1.00 96.75 203 CYS A N 1
ATOM 1593 C CA . CYS A 1 203 ? -19.294 -13.980 20.146 1.00 96.75 203 CYS A CA 1
ATOM 1594 C C . CYS A 1 203 ? -18.070 -14.119 21.071 1.00 96.75 203 CYS A C 1
ATOM 1596 O O . CYS A 1 203 ? -17.074 -13.426 20.868 1.00 96.75 203 CYS A O 1
ATOM 1598 N N . PRO A 1 204 ? -18.135 -14.965 22.115 1.00 96.50 204 PRO A N 1
ATOM 1599 C CA . PRO A 1 204 ? -17.102 -15.017 23.151 1.00 96.50 204 PRO A CA 1
ATOM 1600 C C . PRO A 1 204 ? -15.829 -15.752 22.719 1.00 96.50 204 PRO A C 1
ATOM 1602 O O . PRO A 1 204 ? -14.784 -15.557 23.343 1.00 96.50 204 PRO A O 1
ATOM 1605 N N . THR A 1 205 ? -15.905 -16.588 21.679 1.00 96.88 205 THR A N 1
ATOM 1606 C CA . THR A 1 205 ? -14.780 -17.387 21.181 1.00 96.88 205 THR A CA 1
ATOM 1607 C C . THR A 1 205 ? -14.647 -17.326 19.663 1.00 96.88 205 THR A C 1
ATOM 1609 O O . THR A 1 205 ? -15.651 -17.199 18.964 1.00 96.88 205 THR A O 1
ATOM 1612 N N . ASP A 1 206 ? -13.416 -17.429 19.164 1.00 91.12 206 ASP A N 1
ATOM 1613 C CA . ASP A 1 206 ? -13.120 -17.604 17.741 1.00 91.12 206 ASP A CA 1
ATOM 1614 C C . ASP A 1 206 ? -13.393 -19.050 17.271 1.00 91.12 206 ASP A C 1
ATOM 1616 O O . ASP A 1 206 ? -13.787 -19.917 18.058 1.00 91.12 206 ASP A O 1
ATOM 1620 N N . ASP A 1 207 ? -13.162 -19.319 15.984 1.00 91.06 207 ASP A N 1
ATOM 1621 C CA . ASP A 1 207 ? -13.372 -20.642 15.372 1.00 91.06 207 ASP A CA 1
ATOM 1622 C C . ASP A 1 207 ? -12.463 -21.741 15.958 1.00 91.06 207 ASP A C 1
ATOM 1624 O O . ASP A 1 207 ? -12.753 -22.931 15.822 1.00 91.06 207 ASP A O 1
ATOM 1628 N N . ASN A 1 208 ? -11.376 -21.357 16.634 1.00 93.75 208 ASN A N 1
ATOM 1629 C CA . ASN A 1 208 ? -10.444 -22.261 17.305 1.00 93.75 208 ASN A CA 1
ATOM 1630 C C . ASN A 1 208 ? -10.756 -22.420 18.806 1.00 93.75 208 ASN A C 1
ATOM 1632 O O . ASN A 1 208 ? -10.048 -23.146 19.505 1.00 93.75 208 ASN A O 1
ATOM 1636 N N . GLY A 1 209 ? -11.800 -21.757 19.314 1.00 95.00 209 GLY A N 1
ATOM 1637 C CA . GLY A 1 209 ? -12.190 -21.774 20.723 1.00 95.00 209 GLY A CA 1
ATOM 1638 C C . GLY A 1 209 ? -11.404 -20.811 21.623 1.00 95.00 209 GLY A C 1
ATOM 1639 O O . GLY A 1 209 ? -11.582 -20.850 22.841 1.00 95.00 209 GLY A O 1
ATOM 1640 N N . ASN A 1 210 ? -10.556 -19.941 21.069 1.00 96.00 210 ASN A N 1
ATOM 1641 C CA . ASN A 1 210 ? -9.840 -18.922 21.841 1.00 96.00 210 ASN A CA 1
ATOM 1642 C C . ASN A 1 210 ? -10.774 -17.762 22.203 1.00 96.00 210 ASN A C 1
ATOM 1644 O O . ASN A 1 210 ? -11.696 -17.473 21.441 1.00 96.00 210 ASN A O 1
ATOM 1648 N N . PRO A 1 211 ? -10.536 -17.046 23.316 1.00 95.88 211 PRO A N 1
ATOM 1649 C CA . PRO A 1 211 ? -11.339 -15.882 23.674 1.00 95.88 211 PRO A CA 1
ATOM 1650 C C . PRO A 1 211 ? -11.253 -14.777 22.614 1.00 95.88 211 PRO A C 1
ATOM 1652 O O . PRO A 1 211 ? -10.171 -14.448 22.130 1.00 95.88 211 PRO A O 1
ATOM 1655 N N . THR A 1 212 ? -12.386 -14.147 22.309 1.00 94.69 212 THR A N 1
ATOM 1656 C CA . THR A 1 212 ? -12.421 -12.941 21.473 1.00 94.69 212 THR A CA 1
ATOM 1657 C C . THR A 1 212 ? -12.085 -11.679 22.269 1.00 94.69 212 THR A C 1
ATOM 1659 O O . THR A 1 212 ? -12.246 -11.588 23.497 1.00 94.69 212 THR A O 1
ATOM 1662 N N . TYR A 1 213 ? -11.634 -10.660 21.538 1.00 93.00 213 TYR A N 1
ATOM 1663 C CA . TYR A 1 213 ? -11.276 -9.348 22.063 1.00 93.00 213 TYR A CA 1
ATOM 1664 C C . TYR A 1 213 ? -12.081 -8.268 21.341 1.00 93.00 213 TYR A C 1
ATOM 1666 O O . TYR A 1 213 ? -12.327 -8.376 20.143 1.00 93.00 213 TYR A O 1
ATOM 1674 N N . GLY A 1 214 ? -12.499 -7.234 22.077 1.00 9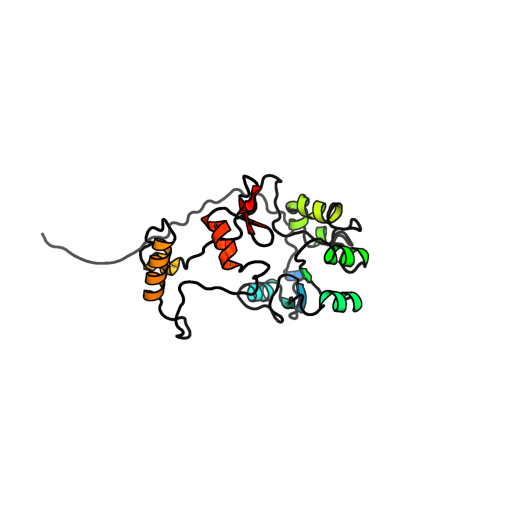1.50 214 GLY A N 1
ATOM 1675 C CA . GLY A 1 214 ? -13.260 -6.119 21.504 1.00 91.50 214 GLY A CA 1
ATOM 1676 C C . GLY A 1 214 ? -12.419 -5.225 20.589 1.00 91.50 214 GLY A C 1
ATOM 1677 O O . GLY A 1 214 ? -12.951 -4.614 19.674 1.00 91.50 214 GLY A O 1
ATOM 1678 N N . VAL A 1 215 ? -11.104 -5.179 20.807 1.00 89.94 215 VAL A N 1
ATOM 1679 C CA . VAL A 1 215 ? -10.164 -4.393 20.004 1.00 89.94 215 VAL A CA 1
ATOM 1680 C C . VAL A 1 215 ? -8.959 -5.266 19.672 1.00 89.94 215 VAL A C 1
ATOM 1682 O O . VAL A 1 215 ? -8.472 -6.003 20.531 1.00 89.94 215 VAL A O 1
ATOM 1685 N N . SER A 1 216 ? -8.488 -5.180 18.429 1.00 86.81 216 SER A N 1
ATOM 1686 C CA . SER A 1 216 ? -7.242 -5.795 17.975 1.00 86.81 216 SER A CA 1
ATOM 1687 C C . SER A 1 216 ? -6.242 -4.692 17.654 1.00 86.81 216 SER A C 1
ATOM 1689 O O . SER A 1 216 ? -6.560 -3.770 16.907 1.00 86.81 216 SER A O 1
ATOM 1691 N N . LEU A 1 217 ? -5.059 -4.783 18.259 1.00 87.31 217 LEU A N 1
ATOM 1692 C CA . LEU A 1 217 ? -3.969 -3.825 18.115 1.00 87.31 217 LEU A CA 1
ATOM 1693 C C . LEU A 1 217 ? -2.692 -4.585 17.748 1.00 87.31 217 LEU A C 1
ATOM 1695 O O . LEU A 1 217 ? -2.513 -5.735 18.155 1.00 87.31 217 LEU A O 1
ATOM 1699 N N . PHE A 1 218 ? -1.794 -3.920 17.035 1.00 85.94 218 PHE A N 1
ATOM 1700 C CA . PHE A 1 218 ? -0.439 -4.385 16.748 1.00 85.94 218 PHE A CA 1
ATOM 1701 C C . PHE A 1 218 ? 0.546 -3.218 16.879 1.00 85.94 218 PHE A C 1
ATOM 1703 O O . PHE A 1 218 ? 0.164 -2.061 16.730 1.00 85.94 218 PHE A O 1
ATOM 1710 N N . ASN A 1 219 ? 1.807 -3.511 17.176 1.00 87.81 219 ASN A N 1
ATOM 1711 C CA . ASN A 1 219 ? 2.842 -2.496 17.403 1.00 87.81 219 ASN A CA 1
ATOM 1712 C C . ASN A 1 219 ? 3.771 -2.294 16.196 1.00 87.81 219 ASN A C 1
ATOM 1714 O O . ASN A 1 219 ? 4.668 -1.463 16.239 1.00 87.81 219 ASN A O 1
ATOM 1718 N N . ASP A 1 220 ? 3.571 -3.043 15.112 1.00 83.44 220 ASP A N 1
ATOM 1719 C CA . ASP A 1 220 ? 4.457 -3.028 13.942 1.00 83.44 220 ASP A CA 1
ATOM 1720 C C . ASP A 1 220 ? 4.532 -1.672 13.222 1.00 83.44 220 ASP A C 1
ATOM 1722 O O . ASP A 1 220 ? 5.463 -1.443 12.454 1.00 83.44 220 ASP A O 1
ATOM 1726 N N . TRP A 1 221 ? 3.557 -0.784 13.439 1.00 84.06 221 TRP A N 1
ATOM 1727 C CA . TRP A 1 221 ? 3.527 0.576 12.879 1.00 84.06 221 TRP A CA 1
ATOM 1728 C C . TRP A 1 221 ? 3.786 1.658 13.927 1.00 84.06 221 TRP A C 1
ATOM 1730 O O . TRP A 1 221 ? 3.590 2.846 13.655 1.00 84.06 221 TRP A O 1
ATOM 1740 N N . ASP A 1 222 ? 4.197 1.265 15.129 1.00 87.94 222 ASP A N 1
ATOM 1741 C CA . ASP A 1 222 ? 4.657 2.225 16.118 1.00 87.94 222 ASP A CA 1
ATOM 1742 C C . ASP A 1 222 ? 5.936 2.894 15.598 1.00 87.94 222 ASP A C 1
ATOM 1744 O O . ASP A 1 222 ? 6.838 2.249 15.060 1.00 87.94 222 ASP A O 1
ATOM 1748 N N . GLY A 1 223 ? 5.991 4.214 15.739 1.00 84.88 223 GLY A N 1
ATOM 1749 C CA . GLY A 1 223 ? 7.125 5.036 15.334 1.00 84.88 223 GLY A CA 1
ATOM 1750 C C . GLY A 1 223 ? 7.512 5.962 16.474 1.00 84.88 223 GLY A C 1
ATOM 1751 O O . GLY A 1 223 ? 7.771 5.516 17.590 1.00 84.88 223 GLY A O 1
ATOM 1752 N N . ASN A 1 224 ? 7.490 7.267 16.210 1.00 88.12 224 ASN A N 1
ATOM 1753 C CA . ASN A 1 224 ? 7.659 8.276 17.256 1.00 88.12 224 ASN A CA 1
ATOM 1754 C C . ASN A 1 224 ? 6.508 8.252 18.279 1.00 88.12 224 ASN A C 1
ATOM 1756 O O . ASN A 1 224 ? 6.702 8.608 19.442 1.00 88.12 224 ASN A O 1
ATOM 1760 N N . MET A 1 225 ? 5.333 7.769 17.864 1.00 89.94 225 MET A N 1
ATOM 1761 C CA . MET A 1 225 ? 4.179 7.499 18.717 1.00 89.94 225 MET A CA 1
ATOM 1762 C C . MET A 1 225 ? 3.636 6.080 18.521 1.00 89.94 225 MET A C 1
ATOM 1764 O O . MET A 1 225 ? 3.834 5.457 17.475 1.00 89.94 225 MET A O 1
ATOM 1768 N N . VAL A 1 226 ? 2.873 5.603 19.512 1.00 91.31 226 VAL A N 1
ATOM 1769 C CA . VAL A 1 226 ? 2.074 4.371 19.402 1.00 91.31 226 VAL A CA 1
ATOM 1770 C C . VAL A 1 226 ? 0.972 4.590 18.367 1.00 91.31 226 VAL A C 1
ATOM 1772 O O . VAL A 1 226 ? 0.115 5.457 18.565 1.00 91.31 226 VAL A O 1
ATOM 1775 N N . MET A 1 227 ? 0.967 3.801 17.287 1.00 88.44 227 MET A N 1
ATOM 1776 C CA . MET A 1 227 ? 0.128 4.012 16.099 1.00 88.44 227 MET A CA 1
ATOM 1777 C C . MET A 1 227 ? -1.340 4.185 16.487 1.00 88.44 227 MET A C 1
ATOM 1779 O O . MET A 1 227 ? -1.993 5.174 16.156 1.00 88.44 227 MET A O 1
ATOM 1783 N N . TYR A 1 228 ? -1.857 3.243 17.265 1.00 88.81 228 TYR A N 1
ATOM 1784 C CA . TYR A 1 228 ? -3.264 3.220 17.642 1.00 88.81 228 TYR A CA 1
ATOM 1785 C C . TYR A 1 228 ? -3.677 4.363 18.575 1.00 88.81 228 TYR A C 1
ATOM 1787 O O . TYR A 1 228 ? -4.838 4.760 18.579 1.00 88.81 228 TYR A O 1
ATOM 1795 N N . VAL A 1 229 ? -2.736 4.932 19.333 1.00 88.69 229 VAL A N 1
ATOM 1796 C CA . VAL A 1 229 ? -3.007 6.097 20.186 1.00 88.69 229 VAL A CA 1
ATOM 1797 C C . VAL A 1 229 ? -3.042 7.371 19.345 1.00 88.69 229 VAL A C 1
ATOM 1799 O O . VAL A 1 229 ? -3.985 8.150 19.471 1.00 88.69 229 VAL A O 1
ATOM 1802 N N . LYS A 1 230 ? -2.066 7.572 18.447 1.00 89.06 230 LYS A N 1
ATOM 1803 C CA . LYS A 1 230 ? -2.060 8.751 17.565 1.00 89.06 230 LYS A CA 1
ATOM 1804 C C . LYS A 1 230 ? -3.231 8.745 16.579 1.00 89.06 230 LYS A C 1
ATOM 1806 O O . LYS A 1 230 ? -3.888 9.762 16.406 1.00 89.06 230 LYS A O 1
ATOM 1811 N N . SER A 1 231 ? -3.571 7.588 16.011 1.00 88.81 231 SER A N 1
ATOM 1812 C CA . SER A 1 231 ? -4.689 7.464 15.067 1.00 88.81 231 SER A CA 1
ATOM 1813 C C . SER A 1 231 ? -6.050 7.656 15.735 1.00 88.81 231 SER A C 1
ATOM 1815 O O . SER A 1 231 ? -6.965 8.160 15.087 1.00 88.81 231 SER A O 1
ATOM 1817 N N . LEU A 1 232 ? -6.190 7.341 17.032 1.00 88.75 232 LEU A N 1
ATOM 1818 C CA . LEU A 1 232 ? -7.365 7.733 17.818 1.00 88.75 232 LEU A CA 1
ATOM 1819 C C . LEU A 1 232 ? -7.508 9.261 17.845 1.00 88.75 232 LEU A C 1
ATOM 1821 O O . LEU A 1 232 ? -8.611 9.777 17.669 1.00 88.75 232 LEU A O 1
ATOM 1825 N N . ALA A 1 233 ? -6.398 9.983 18.033 1.00 89.31 233 ALA A N 1
ATOM 1826 C CA . ALA A 1 233 ? -6.415 11.438 18.045 1.00 89.31 233 ALA A CA 1
ATOM 1827 C C . ALA A 1 233 ? -6.824 12.030 16.692 1.00 89.31 233 ALA A C 1
ATOM 1829 O O . ALA A 1 233 ? -7.663 12.931 16.647 1.00 89.31 233 ALA A O 1
ATOM 1830 N N . THR A 1 234 ? -6.327 11.457 15.598 1.00 87.75 234 THR A N 1
ATOM 1831 C CA . THR A 1 234 ? -6.709 11.855 14.238 1.00 87.75 234 THR A CA 1
ATOM 1832 C C . THR A 1 234 ? -8.164 11.555 13.931 1.00 87.75 234 THR A C 1
ATOM 1834 O O . THR A 1 234 ? -8.903 12.453 13.536 1.00 87.75 234 THR A O 1
ATOM 1837 N N . ALA A 1 235 ? -8.605 10.319 14.152 1.00 86.62 235 ALA A N 1
ATOM 1838 C CA . ALA A 1 235 ? -9.942 9.885 13.763 1.00 86.62 235 ALA A CA 1
ATOM 1839 C C . ALA A 1 235 ? -11.058 10.505 14.622 1.00 86.62 235 ALA A C 1
ATOM 1841 O O . ALA A 1 235 ? -12.165 10.690 14.123 1.00 86.62 235 ALA A O 1
ATOM 1842 N N . TYR A 1 236 ? -10.787 10.821 15.895 1.00 87.44 236 TYR A N 1
ATOM 1843 C CA . TYR A 1 236 ? -11.812 11.311 16.824 1.00 87.44 236 TYR A CA 1
ATOM 1844 C C . TYR A 1 236 ? -11.734 12.807 17.117 1.00 87.44 236 TYR A C 1
ATOM 1846 O O . TYR A 1 236 ? -12.768 13.465 17.212 1.00 87.44 236 TYR A O 1
ATOM 1854 N N . PHE A 1 237 ? -10.524 13.348 17.289 1.00 87.25 237 PHE A N 1
ATOM 1855 C CA . PHE A 1 237 ? -10.324 14.751 17.666 1.00 87.25 237 PHE A CA 1
ATOM 1856 C C . PHE A 1 237 ? -9.899 15.635 16.489 1.00 87.25 237 PHE A C 1
ATOM 1858 O O . PHE A 1 237 ? -9.915 16.854 16.630 1.00 87.25 237 PHE A O 1
ATOM 1865 N N . GLY A 1 238 ? -9.549 15.048 15.340 1.00 88.00 238 GLY A N 1
ATOM 1866 C CA . GLY A 1 238 ? -9.111 15.792 14.159 1.00 88.00 238 GLY A CA 1
ATOM 1867 C C . GLY A 1 238 ? -7.680 16.325 14.253 1.00 88.00 238 GLY A C 1
ATOM 1868 O O . GLY A 1 238 ? -7.335 17.228 13.501 1.00 88.00 238 GLY A O 1
ATOM 1869 N N . TYR A 1 239 ? -6.850 15.795 15.159 1.00 90.44 239 TYR A N 1
ATOM 1870 C CA . TYR A 1 239 ? -5.440 16.183 15.275 1.00 90.44 239 TYR A CA 1
ATOM 1871 C C . TYR A 1 239 ? -4.521 15.241 14.502 1.00 90.44 239 TYR A C 1
ATOM 1873 O O . TYR A 1 239 ? -4.707 14.027 14.534 1.00 90.44 239 TYR A O 1
ATOM 1881 N N . ASP A 1 240 ? -3.488 15.776 13.867 1.00 88.44 240 ASP A N 1
ATOM 1882 C CA . ASP A 1 240 ? -2.499 14.976 13.146 1.00 88.44 240 ASP A CA 1
ATOM 1883 C C . ASP A 1 240 ? -1.158 14.925 13.895 1.00 88.44 240 ASP A C 1
ATOM 1885 O O . ASP A 1 240 ? -0.881 15.743 14.776 1.00 88.44 240 ASP A O 1
ATOM 1889 N N . GLU A 1 241 ? -0.340 13.923 13.591 1.00 88.31 241 GLU A N 1
ATOM 1890 C CA . GLU A 1 241 ? 0.982 13.740 14.189 1.00 88.31 241 GLU A CA 1
ATOM 1891 C C . GLU A 1 241 ? 1.998 14.686 13.547 1.00 88.31 241 GLU A C 1
ATOM 1893 O O . GLU A 1 241 ? 2.148 14.751 12.327 1.00 88.31 241 GLU A O 1
ATOM 1898 N N . PHE A 1 242 ? 2.775 15.363 14.387 1.00 86.88 242 PHE A N 1
ATOM 1899 C CA . PHE A 1 242 ? 3.993 16.036 13.967 1.00 86.88 242 PHE A CA 1
ATOM 1900 C C . PHE A 1 242 ? 5.131 15.674 14.921 1.00 86.88 242 PHE A C 1
ATOM 1902 O O . PHE A 1 242 ? 5.229 16.183 16.040 1.00 86.88 242 PHE A O 1
ATOM 1909 N N . ASP A 1 243 ? 6.003 14.780 14.455 1.00 85.12 243 ASP A N 1
ATOM 1910 C CA . ASP A 1 243 ? 7.139 14.241 15.206 1.00 85.12 243 ASP A CA 1
ATOM 1911 C C . ASP A 1 243 ? 6.713 13.569 16.528 1.00 85.12 243 ASP A C 1
ATOM 1913 O O . ASP A 1 243 ? 6.158 12.475 16.498 1.00 85.12 243 ASP A O 1
ATOM 1917 N N . PHE A 1 244 ? 6.938 14.210 17.679 1.00 86.94 244 PHE A N 1
ATOM 1918 C CA . PHE A 1 244 ? 6.571 13.690 19.006 1.00 86.94 244 PHE A CA 1
ATOM 1919 C C . PHE A 1 244 ? 5.366 14.405 19.641 1.00 86.94 244 PHE A C 1
ATOM 1921 O O . PHE A 1 244 ? 5.133 14.251 20.841 1.00 86.94 244 PHE A O 1
ATOM 1928 N N . GLY A 1 245 ? 4.585 15.174 18.874 1.00 90.88 245 GLY A N 1
ATOM 1929 C CA . GLY A 1 245 ? 3.333 15.764 19.362 1.00 90.88 245 GLY A CA 1
ATOM 1930 C C . GLY A 1 245 ? 2.228 15.813 18.315 1.00 90.88 245 GLY A C 1
ATOM 1931 O O . GLY A 1 245 ? 2.364 15.291 17.208 1.00 90.88 245 GLY A O 1
ATOM 1932 N N . LEU A 1 246 ? 1.098 16.387 18.714 1.00 92.12 246 LEU A N 1
ATOM 1933 C CA . LEU A 1 246 ? -0.087 16.492 17.874 1.00 92.12 246 LEU A CA 1
ATOM 1934 C C . LEU A 1 246 ? -0.296 17.945 17.465 1.00 92.12 246 LEU A C 1
ATOM 1936 O O . LEU A 1 246 ? 0.024 18.866 18.216 1.00 92.12 246 LEU A O 1
ATOM 1940 N N . TYR A 1 247 ? -0.862 18.165 16.287 1.00 93.56 247 TYR A N 1
ATOM 1941 C CA . TYR A 1 247 ? -1.244 19.495 15.844 1.00 93.56 247 TYR A CA 1
ATOM 1942 C C . TYR A 1 247 ? -2.627 19.501 15.203 1.00 93.56 247 TYR A C 1
ATOM 1944 O O . TYR A 1 247 ? -3.115 18.494 14.697 1.00 93.56 247 TYR A O 1
ATOM 1952 N N . ASP A 1 248 ? -3.265 20.662 15.242 1.00 92.12 248 ASP A N 1
ATOM 1953 C CA . ASP A 1 248 ? -4.485 20.944 14.502 1.00 92.12 248 ASP A CA 1
ATOM 1954 C C . ASP A 1 248 ? -4.115 21.239 13.034 1.00 92.12 248 ASP A C 1
ATOM 1956 O O . ASP A 1 248 ? -3.432 22.239 12.779 1.00 92.12 248 ASP A O 1
ATOM 1960 N N . PRO A 1 249 ? -4.529 20.402 12.065 1.00 87.75 249 PRO A N 1
ATOM 1961 C CA . PRO A 1 249 ? -4.175 20.577 10.661 1.00 87.75 249 PRO A CA 1
ATOM 1962 C C . PRO A 1 249 ? -4.831 21.800 10.007 1.00 87.75 249 PRO A C 1
ATOM 1964 O O . PRO A 1 249 ? -4.299 22.301 9.014 1.00 87.75 249 PRO A O 1
ATOM 1967 N N . ASP A 1 250 ? -5.924 22.322 10.568 1.00 88.75 250 ASP A N 1
ATOM 1968 C CA . ASP A 1 250 ? -6.604 23.516 10.064 1.00 88.75 250 ASP A CA 1
ATOM 1969 C C . ASP A 1 250 ? -5.916 24.797 10.553 1.00 88.75 250 ASP A C 1
ATOM 1971 O O . ASP A 1 250 ? -5.765 25.762 9.797 1.00 88.75 250 ASP A O 1
ATOM 1975 N N . THR A 1 251 ? -5.495 24.829 11.822 1.00 94.06 251 THR A N 1
ATOM 1976 C CA . THR A 1 251 ? -4.915 26.038 12.439 1.00 94.06 251 THR A CA 1
ATOM 1977 C C . THR A 1 251 ? -3.390 26.031 12.527 1.00 94.06 251 THR A C 1
ATOM 1979 O O . THR A 1 251 ? -2.783 27.082 12.745 1.00 94.06 251 THR A O 1
ATOM 1982 N N . GLY A 1 252 ? -2.753 24.871 12.370 1.00 91.50 252 GLY A N 1
ATOM 1983 C CA . GLY A 1 252 ? -1.316 24.667 12.564 1.00 91.50 252 GLY A CA 1
ATOM 1984 C C . GLY A 1 252 ? -0.871 24.718 14.030 1.00 91.50 252 GLY A C 1
ATOM 1985 O O . GLY A 1 252 ? 0.327 24.795 14.307 1.00 91.50 252 GLY A O 1
ATOM 1986 N N . LYS A 1 253 ? -1.807 24.731 14.987 1.00 94.62 253 LYS A N 1
ATOM 1987 C CA . LYS A 1 253 ? -1.492 24.817 16.415 1.00 94.62 253 LYS A CA 1
ATOM 1988 C C . LYS A 1 253 ? -0.998 23.471 16.942 1.00 94.62 253 LYS A C 1
ATOM 1990 O O . LYS A 1 253 ? -1.694 22.474 16.819 1.00 94.62 253 LYS A O 1
ATOM 1995 N N . PHE A 1 254 ? 0.161 23.474 17.593 1.00 93.44 254 PHE A N 1
ATOM 1996 C CA . PHE A 1 254 ? 0.747 22.302 18.248 1.00 93.44 254 PHE A CA 1
ATOM 1997 C C . PHE A 1 254 ? 0.247 22.136 19.697 1.00 93.44 254 PHE A C 1
ATOM 1999 O O . PHE A 1 254 ? -0.022 23.140 20.372 1.00 93.44 254 PHE A O 1
ATOM 2006 N N . HIS A 1 255 ? 0.137 20.890 20.165 1.00 84.06 255 HIS A N 1
ATOM 2007 C CA . HIS A 1 255 ? -0.431 20.478 21.454 1.00 84.06 255 HIS A CA 1
ATOM 2008 C C . HIS A 1 255 ? 0.515 19.587 22.264 1.00 84.06 255 HIS A C 1
ATOM 2010 O O . HIS A 1 255 ? 1.151 18.688 21.671 1.00 84.06 255 HIS A O 1
#